Protein AF-A0A9D5NIR9-F1 (afdb_monomer_lite)

Foldseek 3Di:
DPPVVVVVVVVVVVVVVVVVVVVVVVVVVVVVVVVVVVVVVVVVVVQVVLCVPPNAAEAEDPVADALLPDKDKFKDWVNHTFKKKKKKWQWCCPPPRHYTYIHIDIDIADPDPPHPGEAEDDPDQWTFIDMWIWFFDDPNRTHHDPYPPGDIDTDDQKDFFWKWKWFPDVVIRTQDIGGDDGTPNVSCPDFGKIKIWIWMDGDRMIMIMIGMYGYD

Secondary structure (DSSP, 8-state):
-HHHHHHHHHHHHHHHHHHHHHHHHHHHHHHHHHHHHHHHHHHHHHHHHHHHHH-SEEEE-TT---GGGPPEEEEEETTEEE-EEEEEEEEEEEETTTEEEEEEEEEEE-SSTT--SEEEP-S-S--BEEEEEEEEEETTEEE---STTSEEEE----EEEEEEEEE--SS-EEEEEES--SB-GGG--SSEEEEEEEEEEETTEEEEEEEEEEE-

Radius of gyration: 31.75 Å; chains: 1; bounding box: 70×34×104 Å

Structure (mmCIF, N/CA/C/O backbone):
data_AF-A0A9D5NIR9-F1
#
_entry.id   AF-A0A9D5NIR9-F1
#
loop_
_atom_site.group_PDB
_atom_site.id
_atom_site.type_symbol
_atom_site.label_atom_id
_atom_site.label_alt_id
_atom_site.label_comp_id
_atom_site.label_asym_id
_atom_site.label_entity_id
_atom_site.label_seq_id
_atom_site.pdbx_PDB_ins_code
_atom_site.Cartn_x
_atom_site.Cartn_y
_atom_site.Cartn_z
_atom_site.occupancy
_atom_site.B_iso_or_equiv
_atom_site.auth_seq_id
_atom_site.auth_comp_id
_atom_site.auth_asym_id
_atom_site.auth_atom_id
_atom_site.pdbx_PDB_model_num
ATOM 1 N N . MET A 1 1 ? 45.998 -7.002 -77.955 1.00 59.25 1 MET A N 1
ATOM 2 C CA . MET A 1 1 ? 46.132 -7.991 -76.862 1.00 59.25 1 MET A CA 1
ATOM 3 C C . MET A 1 1 ? 46.259 -7.332 -75.479 1.00 59.25 1 MET A C 1
ATOM 5 O O . MET A 1 1 ? 45.668 -7.855 -74.550 1.00 59.25 1 MET A O 1
ATOM 9 N N . ASN A 1 2 ? 46.881 -6.147 -75.349 1.00 67.88 2 ASN A N 1
ATOM 10 C CA . ASN A 1 2 ? 47.042 -5.438 -74.059 1.00 67.88 2 ASN A CA 1
ATOM 11 C C . ASN A 1 2 ? 45.743 -4.972 -73.365 1.00 67.88 2 ASN A C 1
ATOM 13 O O . ASN A 1 2 ? 45.617 -5.130 -72.158 1.00 67.88 2 ASN A O 1
ATOM 17 N N . LYS A 1 3 ? 44.745 -4.467 -74.103 1.00 72.50 3 LYS A N 1
ATOM 18 C CA . LYS A 1 3 ? 43.543 -3.846 -73.504 1.00 72.50 3 LYS A CA 1
ATOM 19 C C . LYS A 1 3 ? 42.653 -4.815 -72.700 1.00 72.50 3 LYS A C 1
ATOM 21 O O . LYS A 1 3 ? 42.126 -4.457 -71.657 1.00 72.50 3 LYS A O 1
ATOM 26 N N . ILE A 1 4 ? 42.539 -6.066 -73.155 1.00 76.25 4 ILE A N 1
ATOM 27 C CA . ILE A 1 4 ? 41.763 -7.119 -72.467 1.00 76.25 4 ILE A CA 1
ATOM 28 C C . ILE A 1 4 ? 42.464 -7.555 -71.171 1.00 76.25 4 ILE A C 1
ATOM 30 O O . ILE A 1 4 ? 41.817 -7.946 -70.201 1.00 76.25 4 ILE A O 1
ATOM 34 N N . GLN A 1 5 ? 43.796 -7.499 -71.150 1.00 76.81 5 GLN A N 1
ATOM 35 C CA . GLN A 1 5 ? 44.588 -7.849 -69.977 1.00 76.81 5 GLN A CA 1
ATOM 36 C C . GLN A 1 5 ? 44.533 -6.727 -68.929 1.00 76.81 5 GLN A C 1
ATOM 38 O O . GLN A 1 5 ? 44.376 -7.013 -67.744 1.00 76.81 5 GLN A O 1
ATOM 43 N N . GLU A 1 6 ? 44.541 -5.463 -69.361 1.00 80.12 6 GLU A N 1
ATOM 44 C CA . GLU A 1 6 ? 44.304 -4.295 -68.501 1.00 80.12 6 GLU A CA 1
ATOM 45 C C . GLU A 1 6 ? 42.899 -4.298 -67.877 1.00 80.12 6 GLU A C 1
ATOM 47 O O . GLU A 1 6 ? 42.781 -4.152 -66.663 1.00 80.12 6 GLU A O 1
ATOM 52 N N . GLU A 1 7 ? 41.836 -4.546 -68.651 1.00 80.94 7 GLU A N 1
ATOM 53 C CA . GLU A 1 7 ? 40.459 -4.606 -68.125 1.00 80.94 7 GLU A CA 1
ATOM 54 C C . GLU A 1 7 ? 40.275 -5.712 -67.077 1.00 80.94 7 GLU A C 1
ATOM 56 O O . GLU A 1 7 ? 39.694 -5.465 -66.018 1.00 80.94 7 GLU A O 1
ATOM 61 N N . LYS A 1 8 ? 40.836 -6.906 -67.313 1.00 82.81 8 LYS A N 1
ATOM 62 C CA . LYS A 1 8 ? 40.820 -7.997 -66.323 1.00 82.81 8 LYS A CA 1
ATOM 63 C C . LYS A 1 8 ? 41.571 -7.632 -65.043 1.00 82.81 8 LYS A C 1
ATOM 65 O O . LYS A 1 8 ? 41.122 -7.985 -63.956 1.00 82.81 8 LYS A O 1
ATOM 70 N N . THR A 1 9 ? 42.676 -6.900 -65.166 1.00 86.06 9 THR A N 1
ATOM 71 C CA . THR A 1 9 ? 43.489 -6.465 -64.021 1.00 86.06 9 THR A CA 1
ATOM 72 C C . THR A 1 9 ? 42.748 -5.403 -63.202 1.00 86.06 9 THR A C 1
ATOM 74 O O . THR A 1 9 ? 42.689 -5.483 -61.977 1.00 86.06 9 THR A O 1
ATOM 77 N N . VAL A 1 10 ? 42.077 -4.458 -63.867 1.00 87.12 10 VAL A N 1
ATOM 78 C CA . VAL A 1 10 ? 41.237 -3.438 -63.218 1.00 87.12 10 VAL A CA 1
ATOM 79 C C . VAL A 1 10 ? 40.019 -4.061 -62.526 1.00 87.12 10 VAL A C 1
ATOM 81 O O . VAL A 1 10 ? 39.680 -3.665 -61.409 1.00 87.12 10 VAL A O 1
ATOM 84 N N . GLU A 1 11 ? 39.355 -5.040 -63.146 1.00 88.94 11 GLU A N 1
ATOM 85 C CA . GLU A 1 11 ? 38.218 -5.738 -62.534 1.00 88.94 11 GLU A CA 1
ATOM 86 C C . GLU A 1 11 ? 38.645 -6.557 -61.307 1.00 88.94 11 GLU A C 1
ATOM 88 O O . GLU A 1 11 ? 37.948 -6.560 -60.288 1.00 88.94 11 GLU A O 1
ATOM 93 N N . GLN A 1 12 ? 39.809 -7.206 -61.372 1.00 90.38 12 GLN A N 1
ATOM 94 C CA . GLN A 1 12 ? 40.371 -7.948 -60.248 1.00 90.38 12 GLN A CA 1
ATOM 95 C C . GLN A 1 12 ? 40.717 -7.021 -59.075 1.00 90.38 12 GLN A C 1
ATOM 97 O O . GLN A 1 12 ? 40.257 -7.267 -57.959 1.00 90.38 12 GLN A O 1
ATOM 102 N N . HIS A 1 13 ? 41.400 -5.901 -59.329 1.00 88.44 13 HIS A N 1
ATOM 103 C CA . HIS A 1 13 ? 41.690 -4.907 -58.292 1.00 88.44 13 HIS A CA 1
ATOM 104 C C . HIS A 1 13 ? 40.423 -4.303 -57.673 1.00 88.44 13 HIS A C 1
ATOM 106 O O . HIS A 1 13 ? 40.379 -4.054 -56.470 1.00 88.44 13 HIS A O 1
ATOM 112 N N . ARG A 1 14 ? 39.349 -4.115 -58.454 1.00 88.38 14 ARG A N 1
ATOM 113 C CA . ARG A 1 14 ? 38.049 -3.675 -57.916 1.00 88.38 14 ARG A CA 1
ATOM 114 C C . ARG A 1 14 ? 37.424 -4.707 -56.978 1.00 88.38 14 ARG A C 1
ATOM 116 O O . ARG A 1 14 ? 36.873 -4.323 -55.948 1.00 88.38 14 ARG A O 1
ATOM 123 N N . LYS A 1 15 ? 37.494 -5.999 -57.316 1.00 90.19 15 LYS A N 1
ATOM 124 C CA . LYS A 1 15 ? 36.977 -7.081 -56.460 1.00 90.19 15 LYS A CA 1
ATOM 125 C C . LYS A 1 15 ? 37.775 -7.194 -55.164 1.00 90.19 15 LYS A C 1
ATOM 127 O O . LYS A 1 15 ? 37.172 -7.283 -54.099 1.00 90.19 15 LYS A O 1
ATOM 132 N N . GLU A 1 16 ? 39.101 -7.127 -55.246 1.00 91.12 16 GLU A N 1
ATOM 133 C CA . GLU A 1 16 ? 39.992 -7.141 -54.080 1.00 91.12 16 GLU A CA 1
ATOM 134 C C . GLU A 1 16 ? 39.712 -5.948 -53.155 1.00 91.12 16 GLU A C 1
ATOM 136 O O . GLU A 1 16 ? 39.459 -6.147 -51.966 1.00 91.12 16 GLU A O 1
ATOM 141 N N . ALA A 1 17 ? 39.603 -4.735 -53.710 1.00 89.50 17 ALA A N 1
ATOM 142 C CA . ALA A 1 17 ? 39.256 -3.536 -52.947 1.00 89.50 17 ALA A CA 1
ATOM 143 C C . ALA A 1 17 ? 37.873 -3.636 -52.279 1.00 89.50 17 ALA A C 1
ATOM 145 O O . ALA A 1 17 ? 37.688 -3.184 -51.149 1.00 89.50 17 ALA A O 1
ATOM 146 N N . PHE A 1 18 ? 36.887 -4.252 -52.943 1.00 91.38 18 PHE A N 1
ATOM 147 C CA . PHE A 1 18 ? 35.556 -4.446 -52.365 1.00 91.38 18 PHE A CA 1
ATOM 148 C C . PHE A 1 18 ? 35.564 -5.453 -51.205 1.00 91.38 18 PHE A C 1
ATOM 150 O O . PHE A 1 18 ? 34.923 -5.221 -50.178 1.00 91.38 18 PHE A O 1
ATOM 157 N N . VAL A 1 19 ? 36.308 -6.555 -51.340 1.00 92.31 19 VAL A N 1
ATOM 158 C CA . VAL A 1 19 ? 36.470 -7.559 -50.275 1.00 92.31 19 VAL A CA 1
ATOM 159 C C . VAL A 1 19 ? 37.207 -6.963 -49.076 1.00 92.31 19 VAL A C 1
ATOM 161 O O . VAL A 1 19 ? 36.780 -7.160 -47.936 1.00 92.31 19 VAL A O 1
ATOM 164 N N . GLU A 1 20 ? 38.266 -6.192 -49.317 1.00 92.06 20 GLU A N 1
ATOM 165 C CA . GLU A 1 20 ? 39.013 -5.498 -48.267 1.00 92.06 20 GLU A CA 1
ATOM 166 C C . GLU A 1 20 ? 38.139 -4.459 -47.553 1.00 92.06 20 GLU A C 1
ATOM 168 O O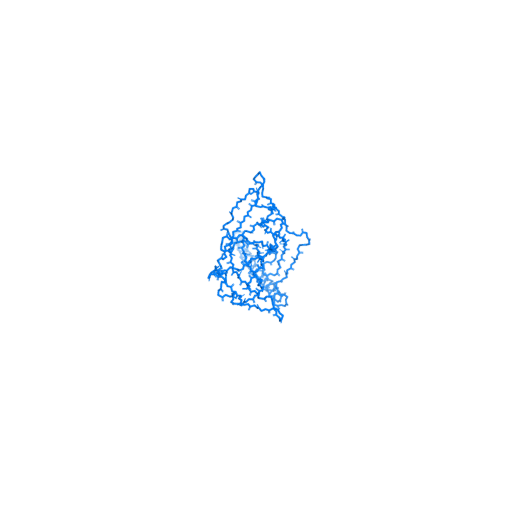 . GLU A 1 20 ? 38.073 -4.441 -46.323 1.00 92.06 20 GLU A O 1
ATOM 173 N N . TYR A 1 21 ? 37.360 -3.670 -48.297 1.00 91.88 21 TYR A N 1
ATOM 174 C CA . TYR A 1 21 ? 36.388 -2.739 -47.722 1.00 91.88 21 TYR A CA 1
ATOM 175 C C . TYR A 1 21 ? 35.336 -3.455 -46.858 1.00 91.88 21 TYR A C 1
ATOM 177 O O . TYR A 1 21 ? 35.044 -3.030 -45.733 1.00 91.88 21 TYR A O 1
ATOM 185 N N . ALA A 1 22 ? 34.777 -4.571 -47.336 1.00 89.12 22 ALA A N 1
ATOM 186 C CA . ALA A 1 22 ? 33.807 -5.368 -46.584 1.00 89.12 22 ALA A CA 1
ATOM 187 C C . ALA A 1 22 ? 34.415 -5.967 -45.302 1.00 89.12 22 ALA A C 1
ATOM 189 O O . ALA A 1 22 ? 33.757 -6.022 -44.259 1.00 89.12 22 ALA A O 1
ATOM 190 N N . ARG A 1 23 ? 35.683 -6.387 -45.346 1.00 92.19 23 ARG A N 1
ATOM 191 C CA . ARG A 1 23 ? 36.405 -6.900 -44.177 1.00 92.19 23 ARG A CA 1
ATOM 192 C C . ARG A 1 23 ? 36.650 -5.800 -43.149 1.00 92.19 23 ARG A C 1
ATOM 194 O O . ARG A 1 23 ? 36.229 -5.952 -42.003 1.00 92.19 23 ARG A O 1
ATOM 201 N N . THR A 1 24 ? 37.214 -4.673 -43.572 1.00 90.50 24 THR A N 1
ATOM 202 C CA . THR A 1 24 ? 37.515 -3.526 -42.704 1.00 90.50 24 THR A CA 1
ATOM 203 C C . THR A 1 24 ? 36.247 -2.963 -42.066 1.00 90.50 24 THR A C 1
ATOM 205 O O . THR A 1 24 ? 36.207 -2.696 -40.867 1.00 90.50 24 THR A O 1
ATOM 208 N N . THR A 1 25 ? 35.149 -2.850 -42.819 1.00 89.94 25 THR A N 1
ATOM 209 C CA . THR A 1 25 ? 33.862 -2.400 -42.258 1.00 89.94 25 THR A CA 1
ATOM 210 C C . THR A 1 25 ? 33.282 -3.387 -41.242 1.00 89.94 25 THR A C 1
ATOM 212 O O . THR A 1 25 ? 32.716 -2.957 -40.233 1.00 89.94 25 THR A O 1
ATOM 215 N N . ASN A 1 26 ? 33.436 -4.697 -41.451 1.00 90.44 26 ASN A N 1
ATOM 216 C CA . ASN A 1 26 ? 33.019 -5.713 -40.482 1.00 90.44 26 ASN A CA 1
ATOM 217 C C . ASN A 1 26 ? 33.887 -5.714 -39.218 1.00 90.44 26 ASN A C 1
ATOM 219 O O . ASN A 1 26 ? 33.350 -5.842 -38.116 1.00 90.44 26 ASN A O 1
ATOM 223 N N . GLU A 1 27 ? 35.199 -5.537 -39.353 1.00 92.25 27 GLU A N 1
ATOM 224 C CA . GLU A 1 27 ? 36.128 -5.398 -38.227 1.00 92.25 27 GLU A CA 1
ATOM 225 C C . GLU A 1 27 ? 35.799 -4.141 -37.406 1.00 92.25 27 GLU A C 1
ATOM 227 O O . GLU A 1 27 ? 35.557 -4.244 -36.202 1.00 92.25 27 GLU A O 1
ATOM 232 N N . LEU A 1 28 ? 35.596 -2.991 -38.057 1.00 89.38 28 LEU A N 1
ATOM 233 C CA . LEU A 1 28 ? 35.160 -1.752 -37.400 1.00 89.38 28 LEU A CA 1
ATOM 234 C C . LEU A 1 28 ? 33.803 -1.897 -36.696 1.00 89.38 28 LEU A C 1
ATOM 236 O O . LEU A 1 28 ? 33.614 -1.387 -35.588 1.00 89.38 28 LEU A O 1
ATOM 240 N N . LYS A 1 29 ? 32.837 -2.605 -37.299 1.00 89.25 29 LYS A N 1
ATOM 241 C CA . LYS A 1 29 ? 31.548 -2.905 -36.648 1.00 89.25 29 LYS A CA 1
ATOM 242 C C . LYS A 1 29 ? 31.738 -3.772 -35.401 1.00 89.25 29 LYS A C 1
ATOM 244 O O . LYS A 1 29 ? 31.096 -3.498 -34.385 1.00 89.25 29 LYS A O 1
ATOM 249 N N . LYS A 1 30 ? 32.604 -4.792 -35.449 1.00 90.69 30 LYS A N 1
ATOM 250 C CA . LYS A 1 30 ? 32.926 -5.644 -34.289 1.00 90.69 30 LYS A CA 1
ATOM 251 C C . LYS A 1 30 ? 33.582 -4.835 -33.170 1.00 90.69 30 LYS A C 1
ATOM 253 O O . LYS A 1 30 ? 33.156 -4.946 -32.022 1.00 90.69 30 LYS A O 1
ATOM 258 N N . GLU A 1 31 ? 34.543 -3.974 -33.493 1.00 91.50 31 GLU A N 1
ATOM 259 C CA . GLU A 1 31 ? 35.190 -3.105 -32.505 1.00 91.50 31 GLU A CA 1
ATOM 260 C C . GLU A 1 31 ? 34.216 -2.116 -31.861 1.00 91.50 31 GLU A C 1
ATOM 262 O O . GLU A 1 31 ? 34.208 -1.965 -30.638 1.00 91.50 31 GLU A O 1
ATOM 267 N N . ARG A 1 32 ? 33.348 -1.474 -32.656 1.00 88.00 32 ARG A N 1
ATOM 268 C CA . ARG A 1 32 ? 32.306 -0.572 -32.136 1.00 88.00 32 ARG A CA 1
ATOM 269 C C . ARG A 1 32 ? 31.357 -1.298 -31.189 1.00 88.00 32 ARG A C 1
ATOM 271 O O . ARG A 1 32 ? 31.101 -0.790 -30.101 1.00 88.00 32 ARG A O 1
ATOM 278 N N . LYS A 1 33 ? 30.896 -2.501 -31.553 1.00 90.44 33 LYS A N 1
ATOM 279 C CA . LYS A 1 33 ? 30.053 -3.332 -30.677 1.00 90.44 33 LYS A CA 1
ATOM 280 C C . LYS A 1 33 ? 30.767 -3.698 -29.376 1.00 90.44 33 LYS A C 1
ATOM 282 O O . LYS A 1 33 ? 30.159 -3.615 -28.315 1.00 90.44 33 LYS A O 1
ATOM 287 N N . LYS A 1 34 ? 32.059 -4.040 -29.431 1.00 92.69 34 LYS A N 1
ATOM 288 C CA . LYS A 1 34 ? 32.865 -4.322 -28.232 1.00 92.69 34 LYS A CA 1
ATOM 289 C C . LYS A 1 34 ? 32.967 -3.096 -27.318 1.00 92.69 34 LYS A C 1
ATOM 291 O O . LYS A 1 34 ? 32.761 -3.224 -26.117 1.00 92.69 34 LYS A O 1
ATOM 296 N N . LYS A 1 35 ? 33.226 -1.906 -27.874 1.00 91.12 35 LYS A N 1
ATOM 297 C CA . LYS A 1 35 ? 33.275 -0.646 -27.106 1.00 91.12 35 LYS A CA 1
ATOM 298 C C . LYS A 1 35 ? 31.922 -0.299 -26.477 1.00 91.12 35 LYS A C 1
ATOM 300 O O . LYS A 1 35 ? 31.881 0.073 -25.310 1.00 91.12 35 LYS A O 1
ATOM 305 N N . GLN A 1 36 ? 30.825 -0.467 -27.219 1.00 90.06 36 GLN A N 1
ATOM 306 C CA . GLN A 1 36 ? 29.467 -0.278 -26.696 1.00 90.06 36 GLN A CA 1
ATOM 307 C C . GLN A 1 36 ? 29.160 -1.251 -25.553 1.00 90.06 36 GLN A C 1
ATOM 309 O O . GLN A 1 36 ? 28.655 -0.826 -24.521 1.00 90.06 36 GLN A O 1
ATOM 314 N N . LEU A 1 37 ? 29.520 -2.529 -25.697 1.00 92.06 37 LEU A N 1
ATOM 315 C CA . LEU A 1 37 ? 29.329 -3.529 -24.646 1.00 92.06 37 LEU A CA 1
ATOM 316 C C . LEU A 1 37 ? 30.095 -3.163 -23.368 1.00 92.06 37 LEU A C 1
ATOM 318 O O . LEU A 1 37 ? 29.525 -3.212 -22.283 1.00 92.06 37 LEU A O 1
ATOM 322 N N . ILE A 1 38 ? 31.361 -2.750 -23.494 1.00 93.19 38 ILE A N 1
ATOM 323 C CA . ILE A 1 38 ? 32.172 -2.307 -22.350 1.00 93.19 38 ILE A CA 1
ATOM 324 C C . ILE A 1 38 ? 31.523 -1.098 -21.664 1.00 93.19 38 ILE A C 1
ATOM 326 O O . ILE A 1 38 ? 31.411 -1.080 -20.443 1.00 93.19 38 ILE A O 1
ATOM 330 N N . MET A 1 39 ? 31.046 -0.117 -22.435 1.00 91.94 39 MET A N 1
ATOM 331 C CA . MET A 1 39 ? 30.359 1.058 -21.892 1.00 91.94 39 MET A CA 1
ATOM 332 C C . MET A 1 39 ? 29.088 0.674 -21.122 1.00 91.94 39 MET A C 1
ATOM 334 O O . MET A 1 39 ? 28.883 1.155 -20.011 1.00 91.94 39 MET A O 1
ATOM 338 N N . VAL A 1 40 ? 28.267 -0.226 -21.673 1.00 91.06 40 VAL A N 1
ATOM 339 C CA . VAL A 1 40 ? 27.060 -0.731 -20.997 1.00 91.06 40 VAL A CA 1
ATOM 340 C C . VAL A 1 40 ? 27.422 -1.441 -19.695 1.00 91.06 40 VAL A C 1
ATOM 342 O O . VAL A 1 40 ? 26.796 -1.175 -18.674 1.00 91.06 40 VAL A O 1
ATOM 345 N N . ILE A 1 41 ? 28.457 -2.288 -19.698 1.00 93.69 41 ILE A N 1
ATOM 346 C CA . ILE A 1 41 ? 28.919 -2.978 -18.485 1.00 93.69 41 ILE A CA 1
ATOM 347 C C . ILE A 1 41 ? 29.338 -1.968 -17.412 1.00 93.69 41 ILE A C 1
ATOM 349 O O . ILE A 1 41 ? 28.925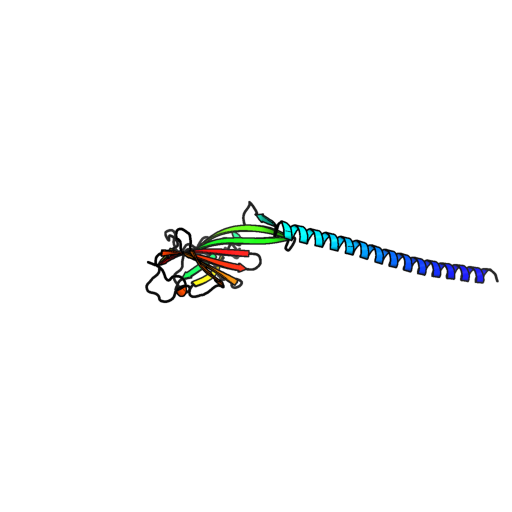 -2.108 -16.265 1.00 93.69 41 ILE A O 1
ATOM 353 N N . ILE A 1 42 ? 30.107 -0.937 -17.776 1.00 93.75 42 ILE A N 1
ATOM 354 C CA . ILE A 1 42 ? 30.535 0.108 -16.834 1.00 93.75 42 ILE A CA 1
ATOM 355 C C . ILE A 1 42 ? 29.320 0.824 -16.233 1.00 93.75 42 ILE A C 1
ATOM 357 O O . ILE A 1 42 ? 29.252 0.980 -15.017 1.00 93.75 42 ILE A O 1
ATOM 361 N N . ILE A 1 43 ? 28.342 1.214 -17.058 1.00 89.75 43 ILE A N 1
ATOM 362 C CA . ILE A 1 43 ? 27.121 1.889 -16.590 1.00 89.75 43 ILE A CA 1
ATOM 363 C C . ILE A 1 43 ? 26.343 0.998 -15.615 1.00 89.75 43 ILE A C 1
ATOM 365 O O . ILE A 1 43 ? 25.952 1.460 -14.545 1.00 89.75 43 ILE A O 1
ATOM 369 N N . VAL A 1 44 ? 26.153 -0.283 -15.945 1.00 88.06 44 VAL A N 1
ATOM 370 C CA . VAL A 1 44 ? 25.464 -1.241 -15.065 1.00 88.06 44 VAL A CA 1
ATOM 371 C C . VAL A 1 44 ? 26.204 -1.385 -13.735 1.00 88.06 44 VAL A C 1
ATOM 373 O O . VAL A 1 44 ? 25.573 -1.361 -12.681 1.00 88.06 44 VAL A O 1
ATOM 376 N N . LEU A 1 45 ? 27.534 -1.476 -13.763 1.00 91.31 45 LEU A N 1
ATOM 377 C CA . LEU A 1 45 ? 28.358 -1.612 -12.562 1.00 91.31 45 LEU A CA 1
ATOM 378 C C . LEU A 1 45 ? 28.233 -0.373 -11.660 1.00 91.31 45 LEU A C 1
ATOM 380 O O . LEU A 1 45 ? 28.042 -0.511 -10.454 1.00 91.31 45 LEU A O 1
ATOM 384 N N . VAL A 1 46 ? 28.235 0.831 -12.241 1.00 88.69 46 VAL A N 1
ATOM 385 C CA . VAL A 1 46 ? 27.989 2.085 -11.507 1.00 88.69 46 VAL A CA 1
ATOM 386 C C . VAL A 1 46 ? 26.592 2.102 -10.878 1.00 88.69 46 VAL A C 1
ATOM 388 O O . VAL A 1 46 ? 26.469 2.438 -9.702 1.00 88.69 46 VAL A O 1
ATOM 391 N N . ILE A 1 47 ? 25.547 1.696 -11.609 1.00 85.38 47 ILE A N 1
ATOM 392 C CA . ILE A 1 47 ? 24.173 1.626 -11.076 1.00 85.38 47 ILE A CA 1
ATOM 393 C C . ILE A 1 47 ? 24.097 0.666 -9.881 1.00 85.38 47 ILE A C 1
ATOM 395 O O . ILE A 1 47 ? 23.493 1.002 -8.863 1.00 85.38 47 ILE A O 1
ATOM 399 N N . VAL A 1 48 ? 24.737 -0.504 -9.975 1.00 85.50 48 VAL A N 1
ATOM 400 C CA . VAL A 1 48 ? 24.786 -1.489 -8.882 1.00 85.50 48 VAL A CA 1
ATOM 401 C C . VAL A 1 48 ? 25.518 -0.925 -7.666 1.00 85.50 48 VAL A C 1
ATOM 403 O O . VAL A 1 48 ? 25.027 -1.063 -6.549 1.00 85.50 48 VAL A O 1
ATOM 406 N N . ILE A 1 49 ? 26.649 -0.244 -7.865 1.00 88.38 49 ILE A N 1
ATOM 407 C CA . ILE A 1 49 ? 27.388 0.414 -6.779 1.00 88.38 49 ILE A CA 1
ATOM 408 C C . ILE A 1 49 ? 26.500 1.445 -6.075 1.00 88.38 49 ILE A C 1
ATOM 410 O O . ILE A 1 49 ? 26.356 1.384 -4.856 1.00 88.38 49 ILE A O 1
ATOM 414 N N . ILE A 1 50 ? 25.855 2.352 -6.819 1.00 85.44 50 ILE A N 1
ATOM 415 C CA . ILE A 1 50 ? 24.955 3.359 -6.231 1.00 85.44 50 ILE A CA 1
ATOM 416 C C . ILE A 1 50 ? 23.839 2.668 -5.438 1.00 85.44 50 ILE A C 1
ATOM 418 O O . ILE A 1 50 ? 23.554 3.067 -4.311 1.00 85.44 50 ILE A O 1
ATOM 422 N N . LYS A 1 51 ? 23.258 1.593 -5.982 1.00 83.25 51 LYS A N 1
ATOM 423 C CA . LYS A 1 51 ? 22.207 0.818 -5.317 1.00 83.25 51 LYS A CA 1
ATOM 424 C C . LYS A 1 51 ? 22.672 0.171 -4.008 1.00 83.25 51 LYS A C 1
ATOM 426 O O . LYS A 1 51 ? 21.892 0.127 -3.062 1.00 83.25 51 LYS A O 1
ATOM 431 N N . ILE A 1 52 ? 23.910 -0.324 -3.943 1.00 86.00 52 ILE A N 1
ATOM 432 C CA . ILE A 1 52 ? 24.484 -0.932 -2.731 1.00 86.00 52 ILE A CA 1
ATOM 433 C C . ILE A 1 52 ? 24.718 0.126 -1.649 1.00 86.00 52 ILE A C 1
ATOM 435 O O . ILE A 1 52 ? 24.374 -0.108 -0.495 1.00 86.00 52 ILE A O 1
ATOM 439 N N . PHE A 1 53 ? 25.288 1.279 -2.009 1.00 88.00 53 PHE A N 1
ATOM 440 C CA . PHE A 1 53 ? 25.638 2.312 -1.029 1.00 88.00 53 PHE A CA 1
ATOM 441 C C . PHE A 1 53 ? 24.439 3.142 -0.562 1.00 88.00 53 PHE A C 1
ATOM 443 O O . PHE A 1 53 ? 24.355 3.472 0.617 1.00 88.00 53 PHE A O 1
ATOM 450 N N . PHE A 1 54 ? 23.521 3.486 -1.467 1.00 83.50 54 PHE A N 1
ATOM 451 C CA . PHE A 1 54 ? 22.434 4.431 -1.191 1.00 83.50 54 PHE A CA 1
ATOM 452 C C . PHE A 1 54 ? 21.041 3.791 -1.186 1.00 83.50 54 PHE A C 1
ATOM 454 O O . PHE A 1 54 ? 20.069 4.453 -0.833 1.00 83.50 54 PHE A O 1
ATOM 461 N N . GLY A 1 55 ? 20.909 2.518 -1.564 1.00 84.00 55 GLY A N 1
ATOM 462 C CA . GLY A 1 55 ? 19.602 1.884 -1.714 1.00 84.00 55 GLY A CA 1
ATOM 463 C C . GLY A 1 55 ? 18.794 2.484 -2.872 1.00 84.00 55 GLY A C 1
ATOM 464 O O . GLY A 1 55 ? 19.344 2.883 -3.899 1.00 84.00 55 GLY A O 1
ATOM 465 N N . THR A 1 56 ? 17.462 2.480 -2.754 1.00 83.75 56 THR A N 1
ATOM 466 C CA . THR A 1 56 ? 16.598 3.252 -3.667 1.00 83.75 56 THR A CA 1
ATOM 467 C C . THR A 1 56 ? 16.550 4.701 -3.201 1.00 83.75 56 THR A C 1
ATOM 469 O O . THR A 1 56 ? 16.257 4.956 -2.036 1.00 83.75 56 THR A O 1
ATOM 472 N N . ILE A 1 57 ? 16.784 5.644 -4.107 1.00 84.75 57 ILE A N 1
ATOM 473 C CA . ILE A 1 57 ? 16.592 7.067 -3.840 1.00 84.75 57 ILE A CA 1
ATOM 474 C C . ILE A 1 57 ? 15.097 7.373 -3.976 1.00 84.75 57 ILE A C 1
ATOM 476 O O . ILE A 1 57 ? 14.520 7.218 -5.052 1.00 84.75 57 ILE A O 1
ATOM 480 N N . GLU A 1 58 ? 14.474 7.806 -2.884 1.00 85.25 58 GLU A N 1
ATOM 481 C CA . GLU A 1 58 ? 13.057 8.169 -2.827 1.00 85.25 58 GLU A CA 1
ATOM 482 C C . GLU A 1 58 ? 12.930 9.704 -2.858 1.00 85.25 58 GLU A C 1
ATOM 484 O O . GLU A 1 58 ? 13.257 10.389 -1.888 1.00 85.25 58 GLU A O 1
ATOM 489 N N . LEU A 1 59 ? 12.491 10.262 -3.988 1.00 85.88 59 LEU A N 1
ATOM 490 C CA . LEU A 1 59 ? 12.269 11.698 -4.178 1.00 85.88 59 LEU A CA 1
ATOM 491 C C . LEU A 1 59 ? 10.801 12.026 -3.919 1.00 85.88 59 LEU A C 1
ATOM 493 O O . LEU A 1 59 ? 9.935 11.489 -4.598 1.00 85.88 59 LEU A O 1
ATOM 497 N N . TYR A 1 60 ? 10.502 12.924 -2.985 1.00 84.62 60 TYR A N 1
ATOM 498 C CA . TYR A 1 60 ? 9.118 13.273 -2.655 1.00 84.62 60 TYR A CA 1
ATOM 499 C C . TYR A 1 60 ? 8.660 14.534 -3.388 1.00 84.62 60 TYR A C 1
ATOM 501 O O . TYR A 1 60 ? 9.334 15.565 -3.369 1.00 84.62 60 TYR A O 1
ATOM 509 N N . ASN A 1 61 ? 7.484 14.462 -4.012 1.00 79.38 61 ASN A N 1
ATOM 510 C CA . ASN A 1 61 ? 6.820 15.620 -4.587 1.00 79.38 61 ASN A CA 1
ATOM 511 C C . ASN A 1 61 ? 6.267 16.519 -3.476 1.00 79.38 61 ASN A C 1
ATOM 513 O O . ASN A 1 61 ? 5.315 16.151 -2.789 1.00 79.38 61 ASN A O 1
ATOM 517 N N . ILE A 1 62 ? 6.813 17.727 -3.369 1.00 65.44 62 ILE A N 1
ATOM 518 C CA . ILE A 1 62 ? 6.344 18.781 -2.457 1.00 65.44 62 ILE A CA 1
ATOM 519 C C . ILE A 1 62 ? 4.909 19.241 -2.750 1.00 65.44 62 ILE A C 1
ATOM 521 O O . ILE A 1 62 ? 4.244 19.748 -1.854 1.00 65.44 62 ILE A O 1
ATOM 525 N N . PHE A 1 63 ? 4.411 19.049 -3.975 1.00 64.81 63 PHE A N 1
ATOM 526 C CA . PHE A 1 63 ? 3.060 19.463 -4.370 1.00 64.81 63 PHE A CA 1
ATOM 527 C C . PHE A 1 63 ? 1.972 18.409 -4.088 1.00 64.81 63 PHE A C 1
ATOM 529 O O . PHE A 1 63 ? 0.808 18.641 -4.407 1.00 64.81 63 PHE A O 1
ATOM 536 N N . GLY A 1 64 ? 2.327 17.264 -3.490 1.00 65.88 64 GLY A N 1
ATOM 537 C CA . GLY A 1 64 ? 1.381 16.187 -3.172 1.00 65.88 64 GLY A CA 1
ATOM 538 C C . GLY A 1 64 ? 0.883 15.410 -4.397 1.00 65.88 64 GLY A C 1
ATOM 539 O O . GLY A 1 64 ? 1.286 15.671 -5.536 1.00 65.88 64 GLY A O 1
ATOM 540 N N . ALA A 1 65 ? 0.063 14.384 -4.161 1.00 70.06 65 ALA A N 1
ATOM 541 C CA . ALA A 1 65 ? -0.653 13.652 -5.212 1.00 70.06 65 ALA A CA 1
ATOM 542 C C . ALA A 1 65 ? -1.987 14.325 -5.538 1.00 70.06 65 ALA A C 1
ATOM 544 O O . ALA A 1 65 ? -2.617 14.925 -4.673 1.00 70.06 65 ALA A O 1
ATOM 545 N N . SER A 1 66 ? -2.424 14.218 -6.799 1.00 71.75 66 SER A N 1
ATOM 546 C CA . SER A 1 66 ? -3.702 14.797 -7.219 1.00 71.75 66 SER A CA 1
ATOM 547 C C . SER A 1 66 ? -4.860 14.167 -6.426 1.00 71.75 66 SER A C 1
ATOM 549 O O . SER A 1 66 ? -5.050 12.950 -6.535 1.00 71.75 66 SER A O 1
ATOM 551 N N . PRO A 1 67 ? -5.676 14.968 -5.714 1.00 64.75 67 PRO A N 1
ATOM 552 C CA . PRO A 1 67 ? -6.807 14.466 -4.928 1.00 64.75 67 PRO A CA 1
ATOM 553 C C . PRO A 1 67 ? -7.850 13.739 -5.783 1.00 64.75 67 PRO A C 1
ATOM 555 O O . PRO A 1 67 ? -8.499 12.804 -5.330 1.00 64.75 67 PRO A O 1
ATOM 558 N N . SER A 1 68 ? -7.965 14.118 -7.062 1.00 66.06 68 SER A N 1
ATOM 559 C CA . SER A 1 68 ? -8.904 13.521 -8.025 1.00 66.06 68 SER A CA 1
ATOM 560 C C . SER A 1 68 ? -8.707 12.020 -8.254 1.00 66.06 68 SER A C 1
ATOM 562 O O . SER A 1 68 ? -9.617 11.349 -8.728 1.00 66.06 68 SER A O 1
ATOM 564 N N . LYS A 1 69 ? -7.526 11.481 -7.921 1.00 72.19 69 LYS A N 1
ATOM 565 C CA . LYS A 1 69 ? -7.212 10.051 -8.041 1.00 72.19 69 LYS A CA 1
ATOM 566 C C . LYS A 1 69 ? -7.201 9.321 -6.701 1.00 72.19 69 LYS A C 1
ATOM 568 O O . LYS A 1 69 ? -6.872 8.136 -6.671 1.00 72.19 69 LYS A O 1
ATOM 573 N N . ALA A 1 70 ? -7.531 10.007 -5.609 1.00 78.81 70 ALA A N 1
ATOM 574 C CA . ALA A 1 70 ? -7.623 9.383 -4.303 1.00 78.81 70 ALA A CA 1
ATOM 575 C C . ALA A 1 70 ? -8.754 8.347 -4.277 1.00 78.81 70 ALA A C 1
ATOM 577 O O . ALA A 1 70 ? -9.803 8.520 -4.905 1.00 78.81 70 ALA A O 1
ATOM 578 N N . ARG A 1 71 ? -8.517 7.253 -3.551 1.00 87.56 71 ARG A N 1
ATOM 579 C CA . ARG A 1 71 ? -9.525 6.234 -3.259 1.00 87.56 71 ARG A CA 1
ATOM 580 C C . ARG A 1 71 ? -10.065 6.464 -1.857 1.00 87.56 71 ARG A C 1
ATOM 582 O O . ARG A 1 71 ? -9.299 6.776 -0.950 1.00 87.56 71 ARG A O 1
ATOM 589 N N . TYR A 1 72 ? -11.364 6.266 -1.697 1.00 89.25 72 TYR A N 1
ATOM 590 C CA . TYR A 1 72 ? -12.003 6.145 -0.396 1.00 89.25 72 TYR A CA 1
ATOM 591 C C . TYR A 1 72 ? -11.908 4.698 0.068 1.00 89.25 72 TYR A C 1
ATOM 593 O O . TYR A 1 72 ? -12.212 3.791 -0.705 1.00 89.25 72 TYR A O 1
ATOM 601 N N . TYR A 1 73 ? -11.506 4.482 1.315 1.00 90.75 73 TYR A N 1
ATOM 602 C CA . TYR A 1 73 ? -11.431 3.157 1.916 1.00 90.75 73 TYR A CA 1
ATOM 603 C C . TYR A 1 73 ? -12.517 3.027 2.975 1.00 90.75 73 TYR A C 1
ATOM 605 O O . TYR A 1 73 ? -12.530 3.774 3.941 1.00 90.75 73 TYR A O 1
ATOM 613 N N . ASN A 1 74 ? -13.430 2.085 2.780 1.00 91.06 74 ASN A N 1
ATOM 614 C CA . ASN A 1 74 ? -14.407 1.679 3.772 1.00 91.06 74 ASN A CA 1
ATOM 615 C C . ASN A 1 74 ? -13.865 0.440 4.487 1.00 91.06 74 ASN A C 1
ATOM 617 O O . ASN A 1 74 ? -13.842 -0.646 3.902 1.00 91.06 74 ASN A O 1
ATOM 621 N N . VAL A 1 75 ? -13.409 0.618 5.723 1.00 91.94 75 VAL A N 1
ATOM 622 C CA . VAL A 1 75 ? -12.994 -0.488 6.585 1.00 91.94 75 VAL A CA 1
ATOM 623 C C . VAL A 1 75 ? -14.118 -0.775 7.561 1.00 91.94 75 VAL A C 1
ATOM 625 O O . VAL A 1 75 ? -14.666 0.141 8.175 1.00 91.94 75 VAL A O 1
ATOM 628 N N . THR A 1 76 ? -14.458 -2.050 7.709 1.00 92.56 76 THR A N 1
ATOM 629 C CA . THR A 1 76 ? -15.436 -2.504 8.693 1.00 92.56 76 THR A CA 1
ATOM 630 C C . THR A 1 76 ? -14.831 -3.571 9.587 1.00 92.56 76 THR A C 1
ATOM 632 O O . THR A 1 76 ? -14.000 -4.358 9.141 1.00 92.56 76 THR A O 1
ATOM 635 N N . VAL A 1 77 ? -15.264 -3.594 10.844 1.00 93.69 77 VAL A N 1
ATOM 636 C CA . VAL A 1 77 ? -15.012 -4.686 11.784 1.00 93.69 77 VAL A CA 1
ATOM 637 C C . VAL A 1 77 ? -16.371 -5.242 12.189 1.00 93.69 77 VAL A C 1
ATOM 639 O O . VAL A 1 77 ? -17.230 -4.491 12.656 1.00 93.69 77 VAL A O 1
ATOM 642 N N . ASN A 1 78 ? -16.607 -6.533 11.953 1.00 93.88 78 ASN A N 1
ATOM 643 C CA . ASN A 1 78 ? -17.907 -7.181 12.186 1.00 93.88 78 ASN A CA 1
ATOM 644 C C . ASN A 1 78 ? -19.081 -6.414 11.536 1.00 93.88 78 ASN A C 1
ATOM 646 O O . ASN A 1 78 ? -20.126 -6.201 12.153 1.00 93.88 78 ASN A O 1
ATOM 650 N N . ASN A 1 79 ? -18.902 -5.973 10.284 1.00 90.62 79 ASN A N 1
ATOM 651 C CA . ASN A 1 79 ? -19.855 -5.169 9.499 1.00 90.62 79 ASN A CA 1
ATOM 652 C C . ASN A 1 79 ? -20.153 -3.758 10.041 1.00 90.62 79 ASN A C 1
ATOM 654 O O . ASN A 1 79 ? -21.008 -3.063 9.489 1.00 90.62 79 ASN A O 1
ATOM 658 N N . LYS A 1 80 ? -19.467 -3.301 11.095 1.00 90.12 80 LYS A N 1
ATOM 659 C CA . LYS A 1 80 ? -19.543 -1.913 11.567 1.00 90.12 80 LYS A CA 1
ATOM 660 C C . LYS A 1 80 ? -18.401 -1.123 10.950 1.00 90.12 80 LYS A C 1
ATOM 662 O O . LYS A 1 80 ? -17.243 -1.518 11.073 1.00 90.12 80 LYS A O 1
ATOM 667 N N . GLN A 1 81 ? -18.720 -0.025 10.274 1.00 88.75 81 GLN A N 1
ATOM 668 C CA . GLN A 1 81 ? -17.702 0.844 9.698 1.00 88.75 81 GLN A CA 1
ATOM 669 C C . GLN A 1 81 ? -16.846 1.472 10.801 1.00 88.75 81 GLN A C 1
ATOM 671 O O . GLN A 1 81 ? -17.371 1.896 11.827 1.00 88.75 81 GLN A O 1
ATOM 676 N N . VAL A 1 82 ? -15.537 1.533 10.570 1.00 90.06 82 VAL A N 1
ATOM 677 C CA . VAL A 1 82 ? -14.576 2.213 11.442 1.00 90.06 82 VAL A CA 1
ATOM 678 C C . VAL A 1 82 ? -13.982 3.398 10.702 1.00 90.06 82 VAL A C 1
ATOM 680 O O . VAL A 1 82 ? -13.740 3.328 9.492 1.00 90.06 82 VAL A O 1
ATOM 683 N N . ALA A 1 83 ? -13.736 4.500 11.410 1.00 89.00 83 ALA A N 1
ATOM 684 C CA . ALA A 1 83 ? -13.047 5.615 10.784 1.00 89.00 83 ALA A CA 1
ATOM 685 C C . ALA A 1 83 ? -11.579 5.235 10.554 1.00 89.00 83 ALA A C 1
ATOM 687 O O . ALA A 1 83 ? -10.868 4.886 11.497 1.00 89.00 83 ALA A O 1
ATOM 688 N N . VAL A 1 84 ? -11.120 5.312 9.303 1.00 90.31 84 VAL A N 1
ATOM 689 C CA . VAL A 1 84 ? -9.713 5.092 8.966 1.00 90.31 84 VAL A CA 1
ATOM 690 C C . VAL A 1 84 ? -9.067 6.369 8.482 1.00 90.31 84 VAL A C 1
ATOM 692 O O . VAL A 1 84 ? -9.630 7.111 7.680 1.00 90.31 84 VAL A O 1
ATOM 695 N N . SER A 1 85 ? -7.840 6.593 8.927 1.00 91.12 85 SER A N 1
ATOM 696 C CA . SER A 1 85 ? -6.912 7.489 8.242 1.00 91.12 85 SER A CA 1
ATOM 697 C C . SER A 1 85 ? -6.097 6.669 7.257 1.00 91.12 85 SER A C 1
ATOM 699 O O . SER A 1 85 ? -5.793 5.509 7.525 1.00 91.12 85 SER A O 1
ATOM 701 N N . TYR A 1 86 ? -5.717 7.235 6.120 1.00 91.12 86 TYR A N 1
ATOM 702 C CA . TYR A 1 86 ? -4.874 6.529 5.168 1.00 91.12 86 TYR A CA 1
ATOM 703 C C . TYR A 1 86 ? -3.884 7.438 4.451 1.00 91.12 86 TYR A C 1
ATOM 705 O O . TYR A 1 86 ? -4.144 8.604 4.156 1.00 91.12 86 TYR A O 1
ATOM 713 N N . ILE A 1 87 ? -2.726 6.859 4.146 1.00 91.56 87 ILE A N 1
ATOM 714 C CA . ILE A 1 87 ? -1.622 7.496 3.435 1.00 91.56 87 ILE A CA 1
ATOM 715 C C . ILE A 1 87 ? -1.409 6.713 2.149 1.00 91.56 87 ILE A C 1
ATOM 717 O O . ILE A 1 87 ? -0.971 5.565 2.182 1.00 91.56 87 ILE A O 1
ATOM 721 N N . SER A 1 88 ? -1.722 7.327 1.012 1.00 91.19 88 SER A N 1
ATOM 722 C CA . SER A 1 88 ? -1.499 6.744 -0.311 1.00 91.19 88 SER A CA 1
ATOM 723 C C . SER A 1 88 ? -0.246 7.336 -0.935 1.00 91.19 88 SER A C 1
ATOM 725 O O . SER A 1 88 ? -0.157 8.543 -1.136 1.00 91.19 88 SER A O 1
ATOM 727 N N . THR A 1 89 ? 0.719 6.486 -1.264 1.00 90.88 89 THR A N 1
ATOM 728 C CA . THR A 1 89 ? 1.979 6.871 -1.900 1.00 90.88 89 THR A CA 1
ATOM 729 C C . THR A 1 89 ? 2.0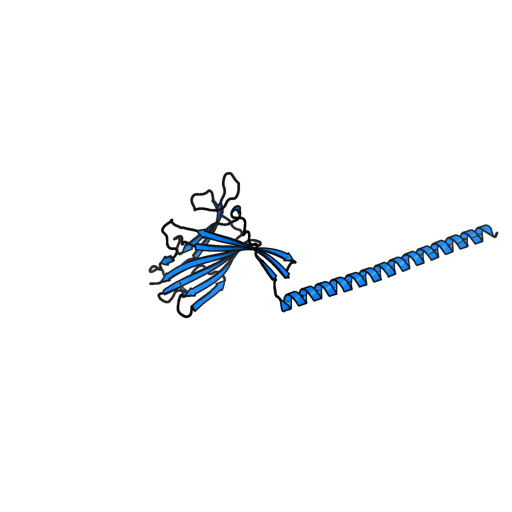22 6.309 -3.310 1.00 90.88 89 THR A C 1
ATOM 731 O O . THR A 1 89 ? 2.135 5.100 -3.505 1.00 90.88 89 THR A O 1
ATOM 734 N N . HIS A 1 90 ? 1.956 7.188 -4.304 1.00 89.88 90 HIS A N 1
ATOM 735 C CA . HIS A 1 90 ? 2.173 6.834 -5.700 1.00 89.88 90 HIS A CA 1
ATOM 736 C C . HIS A 1 90 ? 3.675 6.855 -6.000 1.00 89.88 90 HIS A C 1
ATOM 738 O O . HIS A 1 90 ? 4.284 7.924 -5.994 1.00 89.88 90 HIS A O 1
ATOM 744 N N . LYS A 1 91 ? 4.261 5.679 -6.236 1.00 88.06 91 LYS A N 1
ATOM 745 C CA . LYS A 1 91 ? 5.696 5.464 -6.466 1.00 88.06 91 LYS A CA 1
ATOM 746 C C . LYS A 1 91 ? 5.962 5.334 -7.967 1.00 88.06 91 LYS A C 1
ATOM 748 O O . LYS A 1 91 ? 5.795 4.260 -8.542 1.00 88.06 91 LYS A O 1
ATOM 753 N N . ILE A 1 92 ? 6.363 6.426 -8.616 1.00 88.12 92 ILE A N 1
ATOM 754 C CA . ILE A 1 92 ? 6.697 6.443 -10.046 1.00 88.12 92 ILE A CA 1
ATOM 755 C C . ILE A 1 92 ? 8.204 6.196 -10.205 1.00 88.12 92 ILE A C 1
ATOM 757 O O . ILE A 1 92 ? 8.994 7.078 -9.865 1.00 88.12 92 ILE A O 1
ATOM 761 N N . PRO A 1 93 ? 8.647 5.048 -10.740 1.00 86.88 93 PRO A N 1
ATOM 762 C CA . PRO A 1 93 ? 10.069 4.824 -10.976 1.00 86.88 93 PRO A CA 1
ATOM 763 C C . PRO A 1 93 ? 10.557 5.714 -12.132 1.00 86.88 93 PRO A C 1
ATOM 765 O O . PRO A 1 93 ? 10.172 5.497 -13.279 1.00 86.88 93 PRO A O 1
ATOM 768 N N . ILE A 1 94 ? 11.416 6.702 -11.848 1.00 86.06 94 ILE A N 1
ATOM 769 C CA . ILE A 1 94 ? 12.084 7.510 -12.891 1.00 86.06 94 ILE A CA 1
ATOM 770 C C . ILE A 1 94 ? 13.203 6.682 -13.521 1.00 86.06 94 ILE A C 1
ATOM 772 O O . ILE A 1 94 ? 13.304 6.563 -14.740 1.00 86.06 94 ILE A O 1
ATOM 776 N N . ILE A 1 95 ? 14.045 6.097 -12.667 1.00 83.38 95 ILE A N 1
ATOM 777 C CA . ILE A 1 95 ? 15.072 5.137 -13.061 1.00 83.38 95 ILE A CA 1
ATOM 778 C C . ILE A 1 95 ? 14.708 3.831 -12.361 1.00 83.38 95 ILE A C 1
ATOM 780 O O . ILE A 1 95 ? 14.807 3.776 -11.129 1.00 83.38 95 ILE A O 1
ATOM 784 N N . PRO A 1 96 ? 14.284 2.789 -13.104 1.00 79.56 96 PRO A N 1
ATOM 785 C CA . PRO A 1 96 ? 13.896 1.517 -12.515 1.00 79.56 96 PRO A CA 1
ATOM 786 C C . PRO A 1 96 ? 14.933 1.028 -11.503 1.00 79.56 96 PRO A C 1
ATOM 788 O O . PRO A 1 96 ? 16.133 1.058 -11.769 1.00 79.56 96 PRO A O 1
ATOM 791 N N . PHE A 1 97 ? 14.457 0.590 -10.338 1.00 78.44 97 PHE A N 1
ATOM 792 C CA . PHE A 1 97 ? 15.261 0.071 -9.225 1.00 78.44 97 PHE A CA 1
ATOM 793 C C . PHE A 1 97 ? 16.201 1.070 -8.531 1.00 78.44 97 PHE A C 1
ATOM 795 O O . PHE A 1 97 ? 16.738 0.708 -7.487 1.00 78.44 97 PHE A O 1
ATOM 802 N N . LEU A 1 98 ? 16.391 2.293 -9.035 1.00 82.38 98 LEU A N 1
ATOM 803 C CA . LEU A 1 98 ? 17.353 3.253 -8.481 1.00 82.38 98 LEU A CA 1
ATOM 804 C C . LEU A 1 98 ? 16.694 4.508 -7.913 1.00 82.38 98 LEU A C 1
ATOM 806 O O . LEU A 1 98 ? 17.060 4.927 -6.821 1.00 82.38 98 LEU A O 1
ATOM 810 N N . VAL A 1 99 ? 15.742 5.097 -8.640 1.00 84.69 99 VAL A N 1
ATOM 811 C CA . VAL A 1 99 ? 15.127 6.380 -8.276 1.00 84.69 99 VAL A CA 1
ATOM 812 C C . VAL A 1 99 ? 13.618 6.302 -8.445 1.00 84.69 99 VAL A C 1
ATOM 814 O O . VAL A 1 99 ? 13.124 6.122 -9.563 1.00 84.69 99 VAL A O 1
ATOM 817 N N . ASN A 1 100 ? 12.900 6.501 -7.346 1.00 86.50 100 ASN A N 1
ATOM 818 C CA . ASN A 1 100 ? 11.452 6.640 -7.318 1.00 86.50 100 ASN A CA 1
ATOM 819 C C . ASN A 1 100 ? 11.074 8.096 -7.069 1.00 86.50 100 ASN A C 1
ATOM 821 O O . ASN A 1 100 ? 11.680 8.782 -6.248 1.00 86.50 100 ASN A O 1
ATOM 825 N N . PHE A 1 101 ? 10.043 8.550 -7.767 1.00 87.81 101 PHE A N 1
ATOM 826 C CA . PHE A 1 101 ? 9.350 9.789 -7.482 1.00 87.81 101 PHE A CA 1
ATOM 827 C C . PHE A 1 101 ? 8.035 9.468 -6.790 1.00 87.81 101 PHE A C 1
ATOM 829 O O . PHE A 1 101 ? 7.130 8.875 -7.380 1.00 87.81 101 PHE A O 1
ATOM 836 N N . ASN A 1 102 ? 7.951 9.858 -5.529 1.00 89.44 102 ASN A N 1
ATOM 837 C CA . ASN A 1 102 ? 6.843 9.573 -4.650 1.00 89.44 102 ASN A CA 1
ATOM 838 C C . ASN A 1 102 ? 5.943 10.784 -4.539 1.00 89.44 102 ASN A C 1
ATOM 840 O O . ASN A 1 102 ? 6.380 11.905 -4.289 1.00 89.44 102 ASN A O 1
ATOM 844 N N . SER A 1 103 ? 4.654 10.540 -4.672 1.00 89.38 103 SER A N 1
ATOM 845 C CA . SER A 1 103 ? 3.628 11.545 -4.490 1.00 89.38 103 SER A CA 1
ATOM 846 C C . SER A 1 103 ? 2.654 11.025 -3.445 1.00 89.38 103 SER A C 1
ATOM 848 O O . SER A 1 103 ? 2.120 9.926 -3.593 1.00 89.38 103 SER A O 1
ATOM 850 N N . VAL A 1 104 ? 2.503 11.773 -2.354 1.00 89.31 104 VAL A N 1
ATOM 851 C CA . VAL A 1 104 ? 1.753 11.339 -1.172 1.00 89.31 104 VAL A 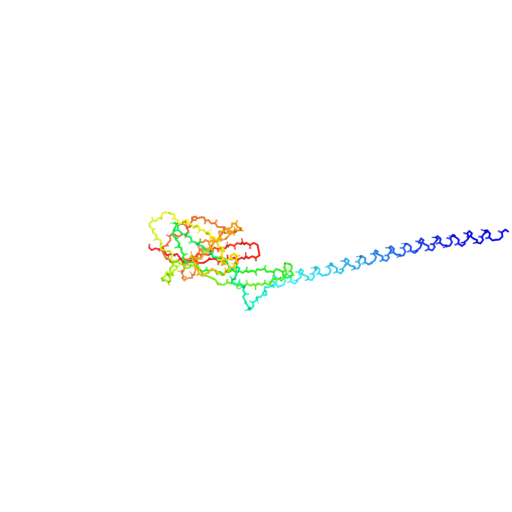CA 1
ATOM 852 C C . VAL A 1 104 ? 0.409 12.056 -1.129 1.00 89.31 104 VAL A C 1
ATOM 854 O O . VAL A 1 104 ? 0.333 13.261 -1.374 1.00 89.31 104 VAL A O 1
ATOM 857 N N . TYR A 1 105 ? -0.639 11.304 -0.819 1.00 88.81 105 TYR A N 1
ATOM 858 C CA . TYR A 1 105 ? -1.971 11.796 -0.495 1.00 88.81 105 TYR A CA 1
ATOM 859 C C . TYR A 1 105 ? -2.359 11.298 0.898 1.00 88.81 105 TYR A C 1
ATOM 861 O O . TYR A 1 105 ? -2.182 10.118 1.208 1.00 88.81 105 TYR A O 1
ATOM 869 N N . LEU A 1 106 ? -2.886 12.202 1.718 1.00 87.81 106 LEU A N 1
ATOM 870 C CA . LEU A 1 106 ? -3.427 11.914 3.041 1.00 87.81 106 LEU A CA 1
ATOM 871 C C . LEU A 1 106 ? -4.943 12.036 2.949 1.00 87.81 106 LEU A C 1
ATOM 873 O O . LEU A 1 106 ? -5.437 13.064 2.493 1.00 87.81 106 LEU A O 1
ATOM 877 N N . GLY A 1 107 ? -5.662 11.009 3.380 1.00 86.12 107 GLY A N 1
ATOM 878 C CA . GLY A 1 107 ? -7.117 11.027 3.414 1.00 86.12 107 GLY A CA 1
ATOM 879 C C . GLY A 1 107 ? -7.656 10.316 4.642 1.00 86.12 107 GLY A C 1
ATOM 880 O O . GLY A 1 107 ? -6.917 9.684 5.400 1.00 86.12 107 GLY A O 1
ATOM 881 N N . SER A 1 108 ? -8.962 10.423 4.833 1.00 86.62 108 SER A N 1
ATOM 882 C CA . SER A 1 108 ? -9.685 9.689 5.861 1.00 86.62 108 SER A CA 1
ATOM 883 C C . SER A 1 108 ? -11.038 9.226 5.334 1.00 86.62 108 SER A C 1
ATOM 885 O O . SER A 1 108 ? -11.558 9.744 4.342 1.00 86.62 108 SER A O 1
ATOM 887 N N . SER A 1 109 ? -11.593 8.198 5.962 1.00 83.38 109 SER A N 1
ATOM 888 C CA . SER A 1 109 ? -12.996 7.834 5.823 1.00 83.38 109 SER A CA 1
ATOM 889 C C . SER A 1 109 ? -13.663 8.076 7.166 1.00 83.38 109 SER A C 1
ATOM 891 O O . SER A 1 109 ? -13.343 7.405 8.144 1.00 83.38 109 SER A O 1
ATOM 893 N N . LEU A 1 110 ? -14.569 9.040 7.227 1.00 72.31 110 LEU A N 1
ATOM 894 C CA . LEU A 1 110 ? -15.360 9.293 8.426 1.00 72.31 110 LEU A CA 1
ATOM 895 C C . LEU A 1 110 ? -16.702 8.566 8.301 1.00 72.31 110 LEU A C 1
ATOM 897 O O . LEU A 1 110 ? -17.261 8.489 7.202 1.00 72.31 110 LEU A O 1
ATOM 901 N N . VAL A 1 111 ? -17.175 8.013 9.419 1.00 62.19 111 VAL A N 1
ATOM 902 C CA . VAL A 1 111 ? -18.511 7.407 9.555 1.00 62.19 111 VAL A CA 1
ATOM 903 C C . VAL A 1 111 ? -19.546 8.501 9.834 1.00 62.19 111 VAL A C 1
ATOM 905 O O . VAL A 1 111 ? -20.627 8.488 9.251 1.00 62.19 111 VAL A O 1
ATOM 908 N N . ASP A 1 112 ? -19.166 9.484 10.658 1.00 63.44 112 ASP A N 1
ATOM 909 C CA . ASP A 1 112 ? -19.920 10.692 11.004 1.00 63.44 112 ASP A CA 1
ATOM 910 C C . ASP A 1 112 ? -18.932 11.809 11.418 1.00 63.44 112 ASP A C 1
ATOM 912 O O . ASP A 1 112 ? -17.807 11.506 11.821 1.00 63.44 112 ASP A O 1
ATOM 916 N N . GLU A 1 113 ? -19.311 13.092 11.347 1.00 58.16 113 GLU A N 1
ATOM 917 C CA . GLU A 1 113 ? -18.414 14.229 11.680 1.00 58.16 113 GLU A CA 1
ATOM 918 C C . GLU A 1 113 ? -17.933 14.216 13.147 1.00 58.16 113 GLU A C 1
ATOM 920 O O . GLU A 1 113 ? -16.943 14.866 13.481 1.00 58.16 113 GLU A O 1
ATOM 925 N N . ASN A 1 114 ? -18.607 13.447 14.010 1.00 55.59 114 ASN A N 1
ATOM 926 C CA . ASN A 1 114 ? -18.319 13.323 15.440 1.00 55.59 114 ASN A CA 1
ATOM 927 C C . ASN A 1 114 ? -17.657 11.992 15.842 1.00 55.59 114 ASN A C 1
ATOM 929 O O . ASN A 1 114 ? -17.402 11.788 17.031 1.00 55.59 114 ASN A O 1
ATOM 933 N N . ASP A 1 115 ? -17.413 11.070 14.905 1.00 63.62 115 ASP A N 1
ATOM 934 C CA . ASP A 1 115 ? -16.865 9.753 15.238 1.00 63.62 115 ASP A CA 1
ATOM 935 C C . ASP A 1 115 ? -15.335 9.813 15.388 1.00 63.62 115 ASP A C 1
ATOM 937 O O . ASP A 1 115 ? -14.602 10.153 14.457 1.00 63.62 115 ASP A O 1
ATOM 941 N N . VAL A 1 116 ? -14.854 9.502 16.594 1.00 55.31 116 VAL A N 1
ATOM 942 C CA . VAL A 1 116 ? -13.460 9.703 17.029 1.00 55.31 116 VAL A CA 1
ATOM 943 C C . VAL A 1 116 ? -12.518 8.568 16.596 1.00 55.31 116 VAL A C 1
ATOM 945 O O . VAL A 1 116 ? -11.336 8.578 16.939 1.00 55.31 116 VAL A O 1
ATOM 948 N N . GLY A 1 117 ? -13.006 7.613 15.798 1.00 67.06 117 GLY A N 1
ATOM 949 C CA . GLY A 1 117 ? -12.160 6.710 15.011 1.00 67.06 117 GLY A CA 1
ATOM 950 C C . GLY A 1 117 ? -11.534 5.534 15.758 1.00 67.06 117 GLY A C 1
ATOM 951 O O . GLY A 1 117 ? -10.483 5.032 15.346 1.00 67.06 117 GLY A O 1
ATOM 952 N N . SER A 1 118 ? -12.202 5.070 16.817 1.00 83.06 118 SER A N 1
ATOM 953 C CA . SER A 1 118 ? -11.882 3.819 17.510 1.00 83.06 118 SER A CA 1
ATOM 954 C C . SER A 1 118 ? -13.006 2.796 17.339 1.00 83.06 118 SER A C 1
ATOM 956 O O . SER A 1 118 ? -14.177 3.111 17.539 1.00 83.06 118 SER A O 1
ATOM 958 N N . TYR A 1 119 ? -12.657 1.545 17.032 1.00 89.50 119 TYR A N 1
ATOM 959 C CA . TYR A 1 119 ? -13.570 0.417 17.218 1.00 89.50 119 TYR A CA 1
ATOM 960 C C . TYR A 1 119 ? -13.505 -0.059 18.665 1.00 89.50 119 TYR A C 1
ATOM 962 O O . TYR A 1 119 ? -12.422 -0.361 19.164 1.00 89.50 119 TYR A O 1
ATOM 970 N N . TYR A 1 120 ? -14.653 -0.182 19.320 1.00 90.69 120 TYR A N 1
ATOM 971 C CA . TYR A 1 120 ? -14.742 -0.724 20.671 1.00 90.69 120 TYR A CA 1
ATOM 972 C C . TYR A 1 120 ? -15.080 -2.211 20.609 1.00 90.69 120 TYR A C 1
ATOM 974 O O . TYR A 1 120 ? -16.101 -2.593 20.034 1.00 90.69 120 TYR A O 1
ATOM 982 N N . ALA A 1 121 ? -14.216 -3.036 21.200 1.00 88.06 121 ALA A N 1
ATOM 983 C CA . ALA A 1 121 ? -14.449 -4.458 21.394 1.00 88.06 121 ALA A CA 1
ATOM 984 C C . ALA A 1 121 ? -15.794 -4.693 22.087 1.00 88.06 121 ALA A C 1
ATOM 986 O O . ALA A 1 121 ? -16.135 -4.019 23.062 1.00 88.06 121 ALA A O 1
ATOM 987 N N . ASP A 1 122 ? -16.535 -5.672 21.589 1.00 88.12 122 ASP A N 1
ATOM 988 C CA . ASP A 1 122 ? -17.722 -6.224 22.227 1.00 88.12 122 ASP A CA 1
ATOM 989 C C . ASP A 1 122 ? -17.426 -7.659 22.698 1.00 88.12 122 ASP A C 1
ATOM 991 O O . ASP A 1 122 ? -16.308 -8.151 22.571 1.00 88.12 122 ASP A O 1
ATOM 995 N N . ASP A 1 123 ? -18.409 -8.368 23.254 1.00 87.06 123 ASP A N 1
ATOM 996 C CA . ASP A 1 123 ? -18.230 -9.763 23.695 1.00 87.06 123 ASP A CA 1
ATOM 997 C C . ASP A 1 123 ? -18.104 -10.763 22.515 1.00 87.06 123 ASP A C 1
ATOM 999 O O . ASP A 1 123 ? -18.342 -11.969 22.666 1.00 87.06 123 ASP A O 1
ATOM 1003 N N . SER A 1 124 ? -17.766 -10.278 21.315 1.00 88.75 124 SER A N 1
ATOM 1004 C CA . SER A 1 124 ? -17.585 -11.101 20.123 1.00 88.75 124 SER A CA 1
ATOM 1005 C C . SER A 1 124 ? -16.371 -12.012 20.258 1.00 88.75 124 SER A C 1
ATOM 1007 O O . SER A 1 124 ? -15.332 -11.661 20.815 1.00 88.75 124 SER A O 1
ATOM 1009 N N . LYS A 1 125 ? -16.500 -13.214 19.693 1.00 91.75 125 LYS A N 1
ATOM 1010 C CA . LYS A 1 125 ? -15.407 -14.197 19.630 1.00 91.75 125 LYS A CA 1
ATOM 1011 C C . LYS A 1 125 ? -14.459 -13.963 18.457 1.00 91.75 125 LYS A C 1
ATOM 1013 O O . LYS A 1 125 ? -13.363 -14.509 18.461 1.00 91.75 125 LYS A O 1
ATOM 1018 N N . GLU A 1 126 ? -14.911 -13.195 17.476 1.00 95.12 126 GLU A N 1
ATOM 1019 C CA . GLU A 1 126 ? -14.222 -12.904 16.227 1.00 95.12 126 GLU A CA 1
ATOM 1020 C C . GLU A 1 126 ? -14.300 -11.403 15.945 1.00 95.12 126 GLU A C 1
ATOM 1022 O O . GLU A 1 126 ? -15.282 -10.741 16.301 1.00 95.12 126 GLU A O 1
ATOM 1027 N N . TYR A 1 127 ? -13.259 -10.875 15.310 1.00 95.88 127 TYR A N 1
ATOM 1028 C CA . TYR A 1 127 ? -13.210 -9.502 14.817 1.00 95.88 127 TYR A CA 1
ATOM 1029 C C . TYR A 1 127 ? -12.798 -9.550 13.353 1.00 95.88 127 TYR A C 1
ATOM 1031 O O . TYR A 1 127 ? -11.612 -9.512 13.026 1.00 95.88 127 TYR A O 1
ATOM 1039 N N . ILE A 1 128 ? -13.795 -9.671 12.480 1.00 96.31 128 ILE A N 1
ATOM 1040 C CA . ILE A 1 128 ? -13.599 -9.822 11.041 1.00 96.31 128 ILE A CA 1
ATOM 1041 C C . ILE A 1 128 ? -13.416 -8.448 10.408 1.00 96.31 128 ILE A C 1
ATOM 1043 O O . ILE A 1 128 ? -14.340 -7.631 10.434 1.00 96.31 128 ILE A O 1
ATOM 1047 N N . ILE A 1 129 ? -12.240 -8.203 9.833 1.00 94.69 129 ILE A N 1
ATOM 1048 C CA . ILE A 1 129 ? -11.949 -7.003 9.054 1.00 94.69 129 ILE A CA 1
ATOM 1049 C C . ILE A 1 129 ? -12.362 -7.227 7.598 1.00 94.69 129 ILE A C 1
ATOM 1051 O O . ILE A 1 129 ? -11.824 -8.106 6.928 1.00 94.69 129 ILE A O 1
ATOM 1055 N N . ASP A 1 130 ? -13.226 -6.354 7.083 1.00 94.00 130 ASP A N 1
ATOM 1056 C CA . ASP A 1 130 ? -13.451 -6.204 5.642 1.00 94.00 130 ASP A CA 1
ATOM 1057 C C . ASP A 1 130 ? -12.983 -4.822 5.179 1.00 94.00 130 ASP A C 1
ATOM 1059 O O . ASP A 1 130 ? -13.233 -3.808 5.840 1.00 94.00 130 ASP A O 1
ATOM 1063 N N . VAL A 1 131 ? -12.302 -4.779 4.036 1.00 93.62 131 VAL A N 1
ATOM 1064 C CA . VAL A 1 131 ? -11.800 -3.548 3.430 1.00 93.62 131 VAL A CA 1
ATOM 1065 C C . VAL A 1 131 ? -12.309 -3.460 2.007 1.00 93.62 131 VAL A C 1
ATOM 1067 O O . VAL A 1 131 ? -11.970 -4.266 1.145 1.00 93.62 131 VAL A O 1
ATOM 1070 N N . ASN A 1 132 ? -13.073 -2.408 1.749 1.00 92.62 132 ASN A N 1
ATOM 1071 C CA . ASN A 1 132 ? -13.550 -2.071 0.423 1.00 92.62 132 ASN A CA 1
ATOM 1072 C C . ASN A 1 132 ? -13.023 -0.701 0.022 1.00 92.62 132 ASN A C 1
ATOM 1074 O O . ASN A 1 132 ? -12.869 0.197 0.846 1.00 92.62 132 ASN A O 1
ATOM 1078 N N . SER A 1 133 ? -12.790 -0.511 -1.261 1.00 92.75 133 SER A N 1
ATOM 1079 C CA . SER A 1 133 ? -12.244 0.722 -1.810 1.00 92.75 133 SER A CA 1
ATOM 1080 C C . SER A 1 133 ? -13.123 1.242 -2.934 1.00 92.75 133 SER A C 1
ATOM 1082 O O . SER A 1 133 ? -13.744 0.492 -3.690 1.00 92.75 133 SER A O 1
ATOM 1084 N N . TYR A 1 134 ? -13.168 2.562 -3.050 1.00 91.56 134 TYR A N 1
ATOM 1085 C CA . TYR A 1 134 ? -14.081 3.245 -3.947 1.00 91.56 134 TYR A CA 1
ATOM 1086 C C . TYR A 1 134 ? -13.402 4.437 -4.601 1.00 91.56 134 TYR A C 1
ATOM 1088 O O . TYR A 1 134 ? -12.530 5.085 -4.019 1.00 91.56 134 TYR A O 1
ATOM 1096 N N . SER A 1 135 ? -13.824 4.736 -5.820 1.00 90.75 135 SER A N 1
ATOM 1097 C CA . SER A 1 135 ? -13.496 5.976 -6.514 1.00 90.75 135 SER A CA 1
ATOM 1098 C C . SER A 1 135 ? -14.758 6.814 -6.656 1.00 90.75 135 SER A C 1
ATOM 1100 O O . SER A 1 135 ? -15.817 6.281 -6.991 1.00 90.75 135 SER A O 1
ATOM 1102 N N . CYS A 1 136 ? -14.643 8.115 -6.391 1.00 89.00 136 CYS A N 1
ATOM 1103 C CA . CYS A 1 136 ? -15.767 9.040 -6.462 1.00 89.00 136 CYS A CA 1
ATOM 1104 C C . CYS A 1 136 ? -15.829 9.738 -7.812 1.00 89.00 136 CYS A C 1
ATOM 1106 O O . CYS A 1 136 ? -14.798 10.030 -8.422 1.00 89.00 136 CYS A O 1
ATOM 1108 N N . TYR A 1 137 ? -17.049 10.025 -8.258 1.00 87.81 137 TYR A N 1
ATOM 1109 C CA . TYR A 1 137 ? -17.311 10.658 -9.542 1.00 87.81 137 TYR A CA 1
ATOM 1110 C C . TYR A 1 137 ? -18.265 11.845 -9.396 1.00 87.81 137 TYR A C 1
ATOM 1112 O O . TYR A 1 137 ? -19.152 11.865 -8.544 1.00 87.81 137 TYR A O 1
ATOM 1120 N N . TYR A 1 138 ? -18.070 12.844 -10.251 1.00 86.12 138 TYR A N 1
ATOM 1121 C CA . TYR A 1 138 ? -19.023 13.916 -10.506 1.00 86.12 138 TYR A CA 1
ATOM 1122 C C . TYR A 1 138 ? -19.224 14.011 -12.016 1.00 86.12 138 TYR A C 1
ATOM 1124 O O . TYR A 1 138 ? -18.282 14.355 -12.728 1.00 86.12 138 TYR A O 1
ATOM 1132 N N . GLN A 1 139 ? -20.427 13.684 -12.503 1.00 83.19 139 GLN A N 1
ATOM 1133 C CA . GLN A 1 139 ? -20.755 13.707 -13.939 1.00 83.19 139 GLN A CA 1
ATOM 1134 C C . GLN A 1 139 ? -19.696 12.966 -14.787 1.00 83.19 139 GLN A C 1
ATOM 1136 O O . GLN A 1 139 ? -19.116 13.534 -15.707 1.00 83.19 139 GLN A O 1
ATOM 1141 N N . ASP A 1 140 ? -19.384 11.720 -14.407 1.00 84.88 140 ASP A N 1
ATOM 1142 C CA . ASP A 1 140 ? -18.366 10.841 -15.019 1.00 84.88 140 ASP A CA 1
ATOM 1143 C C . ASP A 1 140 ? -16.891 11.254 -14.871 1.00 84.88 140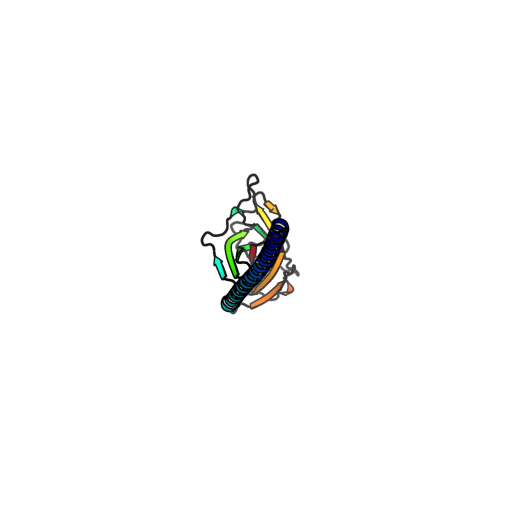 ASP A C 1
ATOM 1145 O O . ASP A 1 140 ? -15.993 10.498 -15.254 1.00 84.88 140 ASP A O 1
ATOM 1149 N N . ILE A 1 141 ? -16.596 12.392 -14.245 1.00 84.06 141 ILE A N 1
ATOM 1150 C CA . ILE A 1 141 ? -15.224 12.811 -13.950 1.00 84.06 141 ILE A CA 1
ATOM 1151 C C . ILE A 1 141 ? -14.834 12.296 -12.567 1.00 84.06 141 ILE A C 1
ATOM 1153 O O . ILE A 1 141 ? -15.520 12.570 -11.581 1.00 84.06 141 ILE A O 1
ATOM 1157 N N . GLN A 1 142 ? -13.720 11.563 -12.483 1.00 85.94 142 GLN A N 1
ATOM 1158 C CA . GLN A 1 142 ? -13.198 11.109 -11.196 1.00 85.94 142 GLN A CA 1
ATOM 1159 C C . GLN A 1 142 ? -12.781 12.317 -10.344 1.00 85.94 142 GLN A C 1
ATOM 1161 O O . GLN A 1 142 ? -12.043 13.195 -10.798 1.00 85.94 142 GLN A O 1
ATOM 1166 N N . THR A 1 143 ? -13.260 12.353 -9.107 1.00 85.31 143 THR A N 1
ATOM 1167 C CA . THR A 1 143 ? -13.019 13.423 -8.140 1.00 85.31 143 THR A CA 1
ATOM 1168 C C . THR A 1 143 ? -12.561 12.840 -6.808 1.00 85.31 143 THR A C 1
ATOM 1170 O O . THR A 1 143 ? -12.693 11.645 -6.545 1.00 85.31 143 THR A O 1
ATOM 1173 N N . GLU A 1 144 ? -12.039 13.707 -5.947 1.00 83.75 144 GLU A N 1
ATOM 1174 C CA . GLU A 1 144 ? -11.794 13.374 -4.551 1.00 83.75 144 GLU A CA 1
ATOM 1175 C C . GLU A 1 144 ? -13.096 12.960 -3.854 1.00 83.75 144 GLU A C 1
ATOM 1177 O O . GLU A 1 144 ? -14.149 13.592 -4.026 1.00 83.75 144 GLU A O 1
ATOM 1182 N N . CYS A 1 145 ? -12.993 11.905 -3.052 1.00 80.00 145 CYS A N 1
ATOM 1183 C CA . CYS A 1 145 ? -14.046 11.469 -2.156 1.00 80.00 145 CYS A CA 1
ATOM 1184 C C . CYS A 1 145 ? -14.043 12.330 -0.895 1.00 80.00 145 CYS A C 1
ATOM 1186 O O . CYS A 1 145 ? -13.146 12.221 -0.067 1.00 80.00 145 CYS A O 1
ATOM 1188 N N . LYS A 1 146 ? -15.062 13.170 -0.745 1.00 74.00 146 LYS A N 1
ATOM 1189 C CA . LYS A 1 146 ? -15.297 13.977 0.454 1.00 74.00 146 LYS A CA 1
ATOM 1190 C C . LYS A 1 146 ? -16.074 13.204 1.515 1.00 74.00 146 LYS A C 1
ATOM 1192 O O . LYS A 1 146 ? -15.798 13.360 2.695 1.00 74.00 146 LYS A O 1
ATOM 1197 N N . ASN A 1 147 ? -17.053 12.395 1.104 1.00 71.12 147 ASN A N 1
ATOM 1198 C CA . ASN A 1 147 ? -17.883 11.583 1.996 1.00 71.12 147 ASN A CA 1
ATOM 1199 C C . ASN A 1 147 ? -18.537 10.411 1.242 1.00 71.12 147 ASN A C 1
ATOM 1201 O O . ASN A 1 147 ? -18.411 10.299 0.024 1.00 71.12 147 ASN A O 1
ATOM 1205 N N . ASN A 1 148 ? -19.261 9.559 1.971 1.00 70.44 148 ASN A N 1
ATOM 1206 C CA . ASN A 1 148 ? -19.997 8.397 1.455 1.00 70.44 148 ASN A CA 1
ATOM 1207 C C . ASN A 1 148 ? -21.308 8.725 0.710 1.00 70.44 148 ASN A C 1
ATOM 1209 O O . ASN A 1 148 ? -22.007 7.805 0.296 1.00 70.44 148 ASN A O 1
ATOM 1213 N N . GLN A 1 149 ? -21.650 10.004 0.522 1.00 74.12 149 GLN A N 1
ATOM 1214 C CA . GLN A 1 149 ? -22.888 10.426 -0.150 1.00 74.12 149 GLN A CA 1
ATOM 1215 C C . GLN A 1 149 ? -22.696 10.680 -1.653 1.00 74.12 149 GLN A C 1
ATOM 1217 O O . GLN A 1 149 ? -23.669 10.884 -2.378 1.00 74.12 149 GLN A O 1
ATOM 1222 N N . GLN A 1 150 ? -21.450 10.705 -2.129 1.00 80.00 150 GLN A N 1
ATOM 1223 C CA . GLN A 1 150 ? -21.132 10.893 -3.544 1.00 80.00 150 GLN A CA 1
ATOM 1224 C C . GLN A 1 150 ? -21.352 9.609 -4.350 1.00 80.00 150 GLN A C 1
ATOM 1226 O O . GLN A 1 150 ? -21.367 8.506 -3.807 1.00 80.00 150 GLN A O 1
ATOM 1231 N N . GLU A 1 151 ? -21.468 9.743 -5.674 1.00 86.19 151 GLU A N 1
ATOM 1232 C CA . GLU A 1 151 ? -21.473 8.583 -6.561 1.00 86.19 151 GLU A CA 1
ATOM 1233 C C . GLU A 1 151 ? -20.123 7.859 -6.462 1.00 86.19 151 GLU A C 1
ATOM 1235 O O . GLU A 1 151 ? -19.075 8.396 -6.837 1.00 86.19 151 GLU A O 1
ATOM 1240 N N . MET A 1 152 ? -20.160 6.634 -5.940 1.00 89.62 152 MET A N 1
ATOM 1241 C CA . MET A 1 152 ? -18.992 5.791 -5.717 1.00 89.62 152 MET A CA 1
ATOM 1242 C C . MET A 1 152 ? -19.029 4.566 -6.619 1.00 89.62 152 MET A C 1
ATOM 1244 O O . MET A 1 152 ? -20.039 3.869 -6.709 1.00 89.62 152 MET A O 1
ATOM 1248 N N . LYS A 1 153 ? -17.888 4.248 -7.232 1.00 91.75 153 LYS A N 1
ATOM 1249 C CA . LYS A 1 153 ? -17.675 2.979 -7.935 1.00 91.75 153 LYS A CA 1
ATOM 1250 C C . LYS A 1 153 ? -16.668 2.154 -7.150 1.00 91.75 153 LYS A C 1
ATOM 1252 O O . LYS A 1 153 ? -15.578 2.639 -6.846 1.00 91.75 153 LYS A O 1
ATOM 1257 N N . LYS A 1 154 ? -17.058 0.927 -6.796 1.00 92.69 154 LYS A N 1
ATOM 1258 C CA . LYS A 1 154 ? -16.192 -0.022 -6.093 1.00 92.69 154 LYS A CA 1
ATOM 1259 C C . LYS A 1 154 ? -15.015 -0.405 -6.988 1.00 92.69 154 LYS A C 1
ATOM 1261 O O . LYS A 1 154 ? -15.208 -0.737 -8.159 1.00 92.69 154 LYS A O 1
ATOM 1266 N N . ASN A 1 155 ? -13.819 -0.368 -6.422 1.00 91.75 155 ASN A N 1
ATOM 1267 C CA . ASN A 1 155 ? -12.607 -0.863 -7.053 1.00 91.75 155 ASN A CA 1
ATOM 1268 C C . ASN A 1 155 ? -12.408 -2.345 -6.690 1.00 91.75 155 ASN A C 1
ATOM 1270 O O . ASN A 1 155 ? -12.852 -2.801 -5.638 1.00 91.75 155 ASN A O 1
ATOM 1274 N N . ASN A 1 156 ? -11.802 -3.104 -7.604 1.00 89.88 156 ASN A N 1
ATOM 1275 C CA . ASN A 1 156 ? -11.570 -4.547 -7.451 1.00 89.88 156 ASN A CA 1
ATOM 1276 C C . ASN A 1 156 ? -10.125 -4.938 -7.822 1.00 89.88 156 ASN A C 1
ATOM 1278 O O . ASN A 1 156 ? -9.852 -6.094 -8.146 1.00 89.88 156 ASN A O 1
ATOM 1282 N N . ASP A 1 157 ? -9.209 -3.971 -7.875 1.00 86.88 157 ASP A N 1
ATOM 1283 C CA . ASP A 1 157 ? -7.814 -4.153 -8.301 1.00 86.88 157 ASP A CA 1
ATOM 1284 C C . ASP A 1 157 ? -6.821 -4.108 -7.127 1.00 86.88 157 ASP A C 1
ATOM 1286 O O . ASP A 1 157 ? -5.604 -4.202 -7.322 1.00 86.88 157 ASP A O 1
ATOM 1290 N N . GLU A 1 158 ? -7.328 -3.982 -5.905 1.00 83.94 158 GLU A N 1
ATOM 1291 C CA . GLU A 1 158 ? -6.555 -3.925 -4.678 1.00 83.94 158 GLU A CA 1
ATOM 1292 C C . GLU A 1 158 ? -6.072 -5.293 -4.232 1.00 83.94 158 GLU A C 1
ATOM 1294 O O . GLU A 1 158 ? -6.779 -6.300 -4.259 1.00 83.94 158 GLU A O 1
ATOM 1299 N N . LYS A 1 159 ? -4.838 -5.301 -3.734 1.00 88.31 159 LYS A N 1
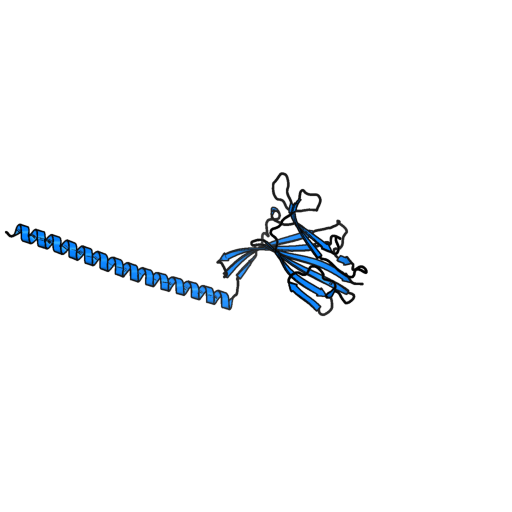ATOM 1300 C CA . LYS A 1 159 ? -4.285 -6.425 -2.991 1.00 88.31 159 LYS A CA 1
ATOM 1301 C C . LYS A 1 159 ? -3.905 -5.952 -1.600 1.00 88.31 159 LYS A C 1
ATOM 1303 O O . LYS A 1 159 ? -2.984 -5.146 -1.459 1.00 88.31 159 LYS A O 1
ATOM 1308 N N . TYR A 1 160 ? -4.603 -6.462 -0.594 1.00 89.00 160 TYR A N 1
ATOM 1309 C CA . TYR A 1 160 ? -4.274 -6.259 0.814 1.00 89.00 160 TYR A CA 1
ATOM 1310 C C . TYR A 1 160 ? -3.184 -7.255 1.195 1.00 89.00 160 TYR A C 1
ATOM 1312 O O . TYR A 1 160 ? -3.394 -8.465 1.154 1.00 89.00 160 TYR A O 1
ATOM 1320 N N . SER A 1 161 ? -1.979 -6.754 1.457 1.00 88.44 161 SER A N 1
ATOM 1321 C CA . SER A 1 161 ? -0.784 -7.600 1.543 1.00 88.44 161 SER A CA 1
ATOM 1322 C C . SER A 1 161 ? -0.231 -7.743 2.950 1.00 88.44 161 SER A C 1
ATOM 1324 O O . SER A 1 161 ? 0.383 -8.763 3.243 1.00 88.44 161 SER A O 1
ATOM 1326 N N . LEU A 1 162 ? -0.401 -6.730 3.800 1.00 95.19 162 LEU A N 1
ATOM 1327 C CA . LEU A 1 162 ? 0.218 -6.690 5.122 1.00 95.19 162 LEU A CA 1
ATOM 1328 C C . LEU A 1 162 ? -0.770 -6.153 6.153 1.00 95.19 162 LEU A C 1
ATOM 1330 O O . LEU A 1 162 ? -1.429 -5.145 5.900 1.00 95.19 162 LEU A O 1
ATOM 1334 N N . LEU A 1 163 ? -0.798 -6.797 7.313 1.00 97.06 163 LEU A N 1
ATOM 1335 C CA . LEU A 1 163 ? -1.480 -6.344 8.514 1.00 97.06 163 LEU A CA 1
ATOM 1336 C C . LEU A 1 163 ? -0.452 -6.233 9.642 1.00 97.06 163 LEU A C 1
ATOM 1338 O O . LEU A 1 163 ? 0.330 -7.157 9.882 1.00 97.06 163 LEU A O 1
ATOM 1342 N N . THR A 1 164 ? -0.467 -5.102 10.339 1.00 97.75 164 THR A N 1
ATOM 1343 C CA . THR A 1 164 ? 0.296 -4.896 11.572 1.00 97.75 164 THR A CA 1
ATOM 1344 C C . THR A 1 164 ? -0.662 -4.489 12.677 1.00 97.75 164 THR A C 1
ATOM 1346 O O . THR A 1 164 ? -1.451 -3.565 12.504 1.00 97.75 164 THR A O 1
ATOM 1349 N N . ILE A 1 165 ? -0.580 -5.159 13.821 1.00 97.56 165 ILE A N 1
ATOM 1350 C CA . ILE A 1 165 ? -1.347 -4.817 15.017 1.00 97.56 165 ILE A CA 1
ATOM 1351 C C . ILE A 1 165 ? -0.340 -4.477 16.108 1.00 97.56 165 ILE A C 1
ATOM 1353 O O . ILE A 1 165 ? 0.495 -5.302 16.485 1.00 97.56 165 ILE A O 1
ATOM 1357 N N . THR A 1 166 ? -0.415 -3.249 16.608 1.00 97.69 166 THR A N 1
ATOM 1358 C CA . THR A 1 166 ? 0.467 -2.742 17.662 1.00 97.69 166 THR A CA 1
ATOM 1359 C C . THR A 1 166 ? -0.361 -2.372 18.875 1.00 97.69 166 THR A C 1
ATOM 1361 O O . THR A 1 166 ? -1.241 -1.525 18.789 1.00 97.69 166 THR A O 1
ATOM 1364 N N . ARG A 1 167 ? -0.068 -2.956 20.030 1.00 97.00 167 ARG A N 1
ATOM 1365 C CA . ARG A 1 167 ? -0.656 -2.531 21.296 1.00 97.00 167 ARG A CA 1
ATOM 1366 C C . ARG A 1 167 ? 0.020 -1.242 21.767 1.00 97.00 167 ARG A C 1
ATOM 1368 O O . ARG A 1 167 ? 1.250 -1.133 21.794 1.00 97.00 167 ARG A O 1
ATOM 1375 N N . ILE A 1 168 ? -0.791 -0.254 22.128 1.00 94.19 168 ILE A N 1
ATOM 1376 C CA . ILE A 1 168 ? -0.346 1.062 22.589 1.00 94.19 168 ILE A CA 1
ATOM 1377 C C . ILE A 1 168 ? 0.006 0.953 24.077 1.00 94.19 168 ILE A C 1
ATOM 1379 O O . ILE A 1 168 ? -0.827 1.125 24.965 1.00 94.19 168 ILE A O 1
ATOM 1383 N N . THR A 1 169 ? 1.260 0.603 24.341 1.00 93.25 169 THR A N 1
ATOM 1384 C CA . THR A 1 169 ? 1.880 0.520 25.672 1.00 93.25 169 THR A CA 1
ATOM 1385 C C . THR A 1 169 ? 3.155 1.362 25.707 1.00 93.25 169 THR A C 1
ATOM 1387 O O . THR A 1 169 ? 3.562 1.927 24.694 1.00 93.25 169 THR A O 1
ATOM 1390 N N . ASN A 1 170 ? 3.810 1.449 26.867 1.00 88.75 170 ASN A N 1
ATOM 1391 C CA . ASN A 1 170 ? 5.145 2.029 26.980 1.00 88.75 170 ASN A CA 1
ATOM 1392 C C . ASN A 1 170 ? 6.142 0.952 27.459 1.00 88.75 170 ASN A C 1
ATOM 1394 O O . ASN A 1 170 ? 6.115 0.617 28.646 1.00 88.75 170 ASN A O 1
ATOM 1398 N N . PRO A 1 171 ? 6.988 0.379 26.577 1.00 91.38 171 PRO A N 1
ATOM 1399 C CA . PRO A 1 171 ? 7.103 0.645 25.135 1.00 91.38 171 PRO A CA 1
ATOM 1400 C C . PRO A 1 171 ? 5.946 0.040 24.320 1.00 91.38 171 PRO A C 1
ATOM 1402 O O . PRO A 1 171 ? 5.248 -0.851 24.806 1.00 91.38 171 PRO A O 1
ATOM 1405 N N . HIS A 1 172 ? 5.752 0.506 23.082 1.00 93.44 172 HIS A N 1
ATOM 1406 C CA . HIS A 1 172 ? 4.786 -0.084 22.146 1.00 93.44 172 HIS A CA 1
ATOM 1407 C C . HIS A 1 172 ? 5.130 -1.553 21.861 1.00 93.44 172 HIS A C 1
ATOM 1409 O O . HIS A 1 172 ? 6.302 -1.899 21.702 1.00 93.44 172 HIS A O 1
ATOM 1415 N N . GLU A 1 173 ? 4.112 -2.408 21.769 1.00 96.62 173 GLU A N 1
ATOM 1416 C CA . GLU A 1 173 ? 4.267 -3.855 21.578 1.00 96.62 173 GLU A CA 1
ATOM 1417 C C . GLU A 1 173 ? 3.619 -4.272 20.249 1.00 96.62 173 GLU A C 1
ATOM 1419 O O . GLU A 1 173 ? 2.403 -4.185 20.093 1.00 96.62 173 GLU A O 1
ATOM 1424 N N . VAL A 1 174 ? 4.413 -4.730 19.276 1.00 97.19 174 VAL A N 1
ATOM 1425 C CA . VAL A 1 174 ? 3.879 -5.314 18.032 1.00 97.19 174 VAL A CA 1
ATOM 1426 C C . VAL A 1 174 ? 3.371 -6.719 18.349 1.00 97.19 174 VAL A C 1
ATOM 1428 O O . VAL A 1 174 ? 4.166 -7.613 18.628 1.00 97.19 174 VAL A O 1
ATOM 1431 N N . VAL A 1 175 ? 2.051 -6.912 18.319 1.00 97.38 175 VAL A N 1
ATOM 1432 C CA . VAL A 1 175 ? 1.414 -8.207 18.625 1.00 97.38 175 VAL A CA 1
ATOM 1433 C C . VAL A 1 175 ? 1.204 -9.057 17.374 1.00 97.38 175 VAL A C 1
ATOM 1435 O O . VAL A 1 175 ? 1.115 -10.279 17.467 1.00 97.38 175 VAL A O 1
ATOM 1438 N N . TYR A 1 176 ? 1.165 -8.425 16.198 1.00 97.88 176 TYR A N 1
ATOM 1439 C CA . TYR A 1 176 ? 1.108 -9.110 14.913 1.00 97.88 176 TYR A CA 1
ATOM 1440 C C . TYR A 1 176 ? 1.778 -8.283 13.816 1.00 97.88 176 TYR A C 1
ATOM 1442 O O . TYR A 1 176 ? 1.558 -7.077 13.728 1.00 97.88 176 TYR A O 1
ATOM 1450 N N . GLN A 1 177 ? 2.551 -8.945 12.957 1.00 97.62 177 GLN A N 1
ATOM 1451 C CA . GLN A 1 177 ? 3.056 -8.386 11.707 1.00 97.62 177 GLN A CA 1
ATOM 1452 C C . GLN A 1 177 ? 3.172 -9.516 10.684 1.00 97.62 177 GLN A C 1
ATOM 1454 O O . GLN A 1 177 ? 3.988 -10.426 10.837 1.00 97.62 177 GLN A O 1
ATOM 1459 N N . GLY A 1 178 ? 2.353 -9.472 9.641 1.00 96.94 178 GLY A N 1
ATOM 1460 C CA . GLY A 1 178 ? 2.304 -10.549 8.661 1.00 96.94 178 GLY A CA 1
ATOM 1461 C C . GLY A 1 178 ? 1.330 -10.273 7.530 1.00 96.94 178 GLY A C 1
ATOM 1462 O O . GLY A 1 178 ? 0.901 -9.139 7.322 1.00 96.94 178 GLY A O 1
ATOM 1463 N N . ASN A 1 179 ? 1.006 -11.324 6.781 1.00 96.75 179 ASN A N 1
ATOM 1464 C CA . ASN A 1 179 ? 0.008 -11.250 5.718 1.00 96.75 179 ASN A CA 1
ATOM 1465 C C . ASN A 1 179 ? -1.350 -10.786 6.270 1.00 96.75 179 ASN A C 1
ATOM 1467 O O . ASN A 1 179 ? -1.633 -10.951 7.453 1.00 96.75 179 ASN A O 1
ATOM 1471 N N . MET A 1 180 ? -2.203 -10.229 5.410 1.00 94.56 180 MET A N 1
ATOM 1472 C CA . MET A 1 180 ? -3.569 -9.892 5.811 1.00 94.56 180 MET A CA 1
ATOM 1473 C C . MET A 1 180 ? -4.294 -11.149 6.316 1.00 94.56 180 MET A C 1
ATOM 1475 O O . MET A 1 180 ? -4.308 -12.173 5.631 1.00 94.56 180 MET A O 1
ATOM 1479 N N . VAL A 1 181 ? -4.886 -11.053 7.504 1.00 95.06 181 VAL A N 1
ATOM 1480 C CA . VAL A 1 181 ? -5.827 -12.038 8.044 1.00 95.06 181 VAL A CA 1
ATOM 1481 C C . VAL A 1 181 ? -7.182 -11.369 8.226 1.00 95.06 181 VAL A C 1
ATOM 1483 O O . VAL A 1 181 ? -7.245 -10.173 8.505 1.00 95.06 181 VAL A O 1
ATOM 1486 N N . GLU A 1 182 ? -8.254 -12.133 8.043 1.00 92.31 182 GLU A N 1
ATOM 1487 C CA . GLU A 1 182 ? -9.618 -11.618 8.188 1.00 92.31 182 GLU A CA 1
ATOM 1488 C C . GLU A 1 182 ? -9.990 -11.454 9.666 1.00 92.31 182 GLU A C 1
ATOM 1490 O O . GLU A 1 182 ? -10.462 -10.392 10.053 1.00 92.31 182 GLU A O 1
ATOM 1495 N N . ASP A 1 183 ? -9.717 -12.461 10.502 1.00 96.81 183 ASP A N 1
ATOM 1496 C CA . ASP A 1 183 ? -9.994 -12.417 11.941 1.00 96.81 183 ASP A CA 1
ATOM 1497 C C . ASP A 1 183 ? -8.768 -11.972 12.749 1.00 96.81 183 ASP A C 1
ATOM 1499 O O . ASP A 1 183 ? -7.720 -12.629 12.742 1.00 96.81 183 ASP A O 1
ATOM 1503 N N . ILE A 1 184 ? -8.914 -10.867 13.484 1.00 96.44 184 ILE A N 1
ATOM 1504 C CA . ILE A 1 184 ? -7.858 -10.322 14.348 1.00 96.44 184 ILE A CA 1
ATOM 1505 C C . ILE A 1 184 ? -8.014 -10.682 15.830 1.00 96.44 184 ILE A C 1
ATOM 1507 O O . ILE A 1 184 ? -7.107 -10.388 16.615 1.00 96.44 184 ILE A O 1
ATOM 1511 N N . ALA A 1 185 ? -9.107 -11.338 16.235 1.00 96.38 185 ALA A N 1
ATOM 1512 C CA . ALA A 1 185 ? -9.353 -11.701 17.634 1.00 96.38 185 ALA A CA 1
ATOM 1513 C C . ALA A 1 185 ? -8.203 -12.470 18.311 1.00 96.38 185 ALA A C 1
ATOM 1515 O O . ALA A 1 185 ? -7.870 -12.128 19.451 1.00 96.38 185 ALA A O 1
ATOM 1516 N N . PRO A 1 186 ? -7.501 -13.411 17.642 1.00 96.81 186 PRO A N 1
ATOM 1517 C CA . PRO A 1 186 ? -6.370 -14.118 18.247 1.00 96.81 186 PRO A CA 1
ATOM 1518 C C . PRO A 1 186 ? -5.219 -13.211 18.711 1.00 96.81 186 PRO A C 1
ATOM 1520 O O . PRO A 1 186 ? -4.426 -13.616 19.563 1.00 96.81 186 PRO A O 1
ATOM 1523 N N . PHE A 1 187 ? -5.112 -11.992 18.174 1.00 96.44 187 PHE A N 1
ATOM 1524 C CA . PHE A 1 187 ? -4.028 -11.050 18.476 1.00 96.44 187 PHE A CA 1
ATOM 1525 C C . PHE A 1 187 ? -4.428 -9.981 19.502 1.00 96.44 187 PHE A C 1
ATOM 1527 O O . PHE A 1 187 ? -3.558 -9.328 20.081 1.00 96.44 187 PHE A O 1
ATOM 1534 N N . ILE A 1 188 ? -5.725 -9.829 19.784 1.00 94.12 188 ILE A N 1
ATOM 1535 C CA . ILE A 1 188 ? -6.277 -8.813 20.692 1.00 94.12 188 ILE A CA 1
ATOM 1536 C C . ILE A 1 188 ? -6.743 -9.483 21.993 1.00 94.12 188 ILE A C 1
ATOM 1538 O O . ILE A 1 188 ? -7.907 -9.456 22.376 1.00 94.12 188 ILE A O 1
ATOM 1542 N N . THR A 1 189 ? -5.809 -10.117 22.702 1.00 92.19 189 THR A N 1
ATOM 1543 C CA . THR A 1 189 ? -6.126 -10.942 23.887 1.00 92.19 189 THR A CA 1
ATOM 1544 C C . THR A 1 189 ? -6.140 -10.170 25.203 1.00 92.19 189 THR A C 1
ATOM 1546 O O . THR A 1 189 ? -6.778 -10.589 26.168 1.00 92.19 189 THR A O 1
ATOM 1549 N N . LYS A 1 190 ? -5.419 -9.047 25.279 1.00 93.94 190 LYS A N 1
ATOM 1550 C CA . LYS A 1 190 ? -5.295 -8.235 26.497 1.00 93.94 190 LYS A CA 1
ATOM 1551 C C . LYS A 1 190 ? -6.152 -6.979 26.390 1.00 93.94 190 LYS A C 1
ATOM 1553 O O . LYS A 1 190 ? -6.244 -6.381 25.320 1.00 93.94 190 LYS A O 1
ATOM 1558 N N . LYS A 1 191 ? -6.668 -6.507 27.522 1.00 94.88 191 LYS A N 1
ATOM 1559 C CA . LYS A 1 191 ? -7.296 -5.185 27.599 1.00 94.88 191 LYS A CA 1
ATOM 1560 C C . LYS A 1 191 ? -6.288 -4.081 27.254 1.00 94.88 191 LYS A C 1
ATOM 1562 O O . LYS A 1 191 ? -5.109 -4.166 27.631 1.00 94.88 191 LYS A O 1
ATOM 1567 N N . GLY A 1 192 ? -6.729 -3.064 26.528 1.00 94.88 192 GLY A N 1
ATOM 1568 C CA . GLY A 1 192 ? -5.932 -1.917 26.104 1.00 94.88 192 GLY A CA 1
ATOM 1569 C C . GLY A 1 192 ? -6.298 -1.409 24.713 1.00 94.88 192 GLY A C 1
ATOM 1570 O O . GLY A 1 192 ? -7.187 -1.935 24.047 1.00 94.88 192 GLY A O 1
ATOM 1571 N N . GLN A 1 193 ? -5.571 -0.382 24.285 1.00 95.69 193 GLN A N 1
ATOM 1572 C CA . GLN A 1 193 ? -5.709 0.214 22.963 1.00 95.69 193 GLN A CA 1
ATOM 1573 C C . GLN A 1 193 ? -4.715 -0.418 21.988 1.00 95.69 193 GLN A C 1
ATOM 1575 O O . GLN A 1 193 ? -3.570 -0.717 22.340 1.00 95.69 193 GLN A O 1
ATOM 1580 N N . TYR A 1 194 ? -5.157 -0.598 20.756 1.00 96.88 194 TYR A N 1
ATOM 1581 C CA . TYR A 1 194 ? -4.417 -1.194 19.661 1.00 96.88 194 TYR A CA 1
ATOM 1582 C C . TYR A 1 194 ? -4.488 -0.271 18.450 1.00 96.88 194 TYR A C 1
ATOM 1584 O O . TYR A 1 194 ? -5.499 0.374 18.195 1.00 96.88 194 TYR A O 1
ATOM 1592 N N . HIS A 1 195 ? -3.402 -0.235 17.698 1.00 96.19 195 HIS A N 1
ATOM 1593 C CA . HIS A 1 195 ? -3.285 0.434 16.421 1.00 96.19 195 HIS A CA 1
ATOM 1594 C C . HIS A 1 195 ? -3.198 -0.627 15.329 1.00 96.19 195 HIS A C 1
ATOM 1596 O O . HIS A 1 195 ? -2.295 -1.473 15.358 1.00 96.19 195 HIS A O 1
ATOM 1602 N N . VAL A 1 196 ? -4.138 -0.592 14.390 1.00 96.50 196 VAL A N 1
ATOM 1603 C CA . VAL A 1 196 ? -4.220 -1.541 13.279 1.00 96.50 196 VAL A CA 1
ATOM 1604 C C . VAL A 1 196 ? -3.800 -0.829 11.996 1.00 96.50 196 VAL A C 1
ATOM 1606 O O . VAL A 1 196 ? -4.438 0.140 11.592 1.00 96.50 196 VAL A O 1
ATOM 1609 N N . GLU A 1 197 ? -2.730 -1.309 11.358 1.00 97.25 197 GLU A N 1
ATOM 1610 C CA . GLU A 1 197 ? -2.246 -0.843 10.053 1.00 97.25 197 GLU A CA 1
ATOM 1611 C C . GLU A 1 197 ? -2.505 -1.921 8.993 1.00 97.25 197 GLU A C 1
ATOM 1613 O O . GLU A 1 197 ? -2.017 -3.046 9.114 1.00 97.25 197 GLU A O 1
ATOM 1618 N N . ILE A 1 198 ? -3.212 -1.565 7.920 1.00 96.38 198 ILE A N 1
ATOM 1619 C CA . ILE A 1 198 ? -3.446 -2.427 6.755 1.00 96.38 198 ILE A CA 1
ATOM 1620 C C . ILE A 1 198 ? -2.763 -1.800 5.542 1.00 96.38 198 ILE A C 1
ATOM 1622 O O . ILE A 1 198 ? -3.001 -0.638 5.215 1.00 96.38 198 ILE A O 1
ATOM 1626 N N . THR A 1 199 ? -1.936 -2.568 4.836 1.00 96.19 199 THR A N 1
ATOM 1627 C CA . THR A 1 199 ? -1.304 -2.126 3.585 1.00 96.19 199 THR A CA 1
ATOM 1628 C C . THR A 1 199 ? -2.034 -2.702 2.377 1.00 96.19 199 THR A C 1
ATOM 1630 O O . THR A 1 199 ? -2.113 -3.922 2.208 1.00 96.19 199 THR A O 1
ATOM 1633 N N . ALA A 1 200 ? -2.504 -1.818 1.503 1.00 93.94 200 ALA A N 1
ATOM 1634 C CA . ALA A 1 200 ? -3.060 -2.133 0.196 1.00 93.94 200 ALA A CA 1
ATOM 1635 C C . ALA A 1 200 ? -2.109 -1.693 -0.922 1.00 93.94 200 ALA A C 1
ATOM 1637 O O . ALA A 1 200 ? -1.457 -0.651 -0.836 1.00 93.94 200 ALA A O 1
ATOM 1638 N N . LYS A 1 201 ? -2.066 -2.457 -2.013 1.00 91.75 201 LYS A N 1
ATOM 1639 C CA . LYS A 1 201 ? -1.326 -2.099 -3.225 1.00 91.75 201 LYS A CA 1
ATOM 1640 C C . LYS A 1 201 ? -2.215 -2.201 -4.455 1.00 91.75 201 LYS A C 1
ATOM 1642 O O . LYS A 1 201 ? -2.879 -3.217 -4.651 1.00 91.75 201 LYS A O 1
ATOM 1647 N N . HIS A 1 202 ? -2.163 -1.182 -5.307 1.00 89.00 202 HIS A N 1
ATOM 1648 C CA . HIS A 1 202 ? -2.806 -1.170 -6.619 1.00 89.00 202 HIS A CA 1
ATOM 1649 C C . HIS A 1 202 ? -1.909 -0.439 -7.627 1.00 89.00 202 HIS A C 1
ATOM 1651 O O . HIS A 1 202 ? -1.562 0.731 -7.465 1.00 89.00 202 HIS A O 1
ATOM 1657 N N . GLY A 1 203 ? -1.456 -1.149 -8.662 1.00 88.38 203 GLY A N 1
ATOM 1658 C CA . GLY A 1 203 ? -0.490 -0.612 -9.625 1.00 88.38 203 GLY A CA 1
ATOM 1659 C C . GLY A 1 203 ? 0.781 -0.064 -8.955 1.00 88.38 203 GLY A C 1
ATOM 1660 O O . GLY A 1 203 ? 1.521 -0.800 -8.298 1.00 88.38 203 GLY A O 1
ATOM 1661 N N . LEU A 1 204 ? 1.029 1.235 -9.148 1.00 88.19 204 LEU A N 1
ATOM 1662 C CA . LEU A 1 204 ? 2.162 1.979 -8.584 1.00 88.19 204 LEU A CA 1
ATOM 1663 C C . LEU A 1 204 ? 1.835 2.676 -7.253 1.00 88.19 204 LEU A C 1
ATOM 1665 O O . LEU A 1 204 ? 2.655 3.434 -6.742 1.00 88.19 204 LEU A O 1
ATOM 1669 N N . VAL A 1 205 ? 0.644 2.461 -6.698 1.00 89.12 205 VAL A N 1
ATOM 1670 C CA . VAL A 1 205 ? 0.208 3.076 -5.444 1.00 89.12 205 VAL A CA 1
ATOM 1671 C C . VAL A 1 205 ? 0.263 2.050 -4.321 1.00 89.12 205 VAL A C 1
ATOM 1673 O O . VAL A 1 205 ? -0.209 0.919 -4.451 1.00 89.12 205 VAL A O 1
ATOM 1676 N N . GLU A 1 206 ? 0.844 2.469 -3.206 1.00 92.62 206 GLU A N 1
ATOM 1677 C CA . GLU A 1 206 ? 0.819 1.764 -1.931 1.00 92.62 206 GLU A CA 1
ATOM 1678 C C . GLU A 1 206 ? 0.054 2.628 -0.935 1.00 92.62 206 GLU A C 1
ATOM 1680 O O . GLU A 1 206 ? 0.417 3.784 -0.715 1.00 92.62 206 GLU A O 1
ATOM 1685 N N . THR A 1 207 ? -1.009 2.084 -0.355 1.00 93.00 207 THR A N 1
ATOM 1686 C CA . THR A 1 207 ? -1.812 2.768 0.652 1.00 93.00 207 THR A CA 1
ATOM 1687 C C . THR A 1 207 ? -1.676 2.057 1.983 1.00 93.00 207 THR A C 1
ATOM 1689 O O . THR A 1 207 ? -1.884 0.850 2.066 1.00 93.00 207 THR A O 1
ATOM 1692 N N . LYS A 1 208 ? -1.380 2.815 3.033 1.00 95.12 208 LYS A N 1
ATOM 1693 C CA . LYS A 1 208 ? -1.470 2.349 4.414 1.00 95.12 208 LYS A CA 1
ATOM 1694 C C . LYS A 1 208 ? -2.713 2.940 5.055 1.00 95.12 208 LYS A C 1
ATOM 1696 O O . LYS A 1 208 ? -2.890 4.152 4.992 1.00 95.12 208 LYS A O 1
ATOM 1701 N N . MET A 1 209 ? -3.568 2.094 5.610 1.00 94.50 209 MET A N 1
ATOM 1702 C CA . MET A 1 209 ? -4.785 2.467 6.331 1.00 94.50 209 MET A CA 1
ATOM 1703 C C . MET A 1 209 ? -4.591 2.191 7.813 1.00 94.50 209 MET A C 1
ATOM 1705 O O . MET A 1 209 ? -3.983 1.185 8.167 1.00 94.50 209 MET A O 1
ATOM 1709 N N . TYR A 1 210 ? -5.133 3.064 8.650 1.00 94.00 210 TYR A N 1
ATOM 1710 C CA . TYR A 1 210 ? -4.911 3.082 10.086 1.00 94.00 210 TYR A CA 1
ATOM 1711 C C . TYR A 1 210 ? -6.222 3.324 10.823 1.00 94.00 210 TYR A C 1
ATOM 1713 O O . TYR A 1 210 ? -6.925 4.286 10.508 1.00 94.00 210 TYR A O 1
ATOM 1721 N N . PHE A 1 211 ? -6.507 2.513 11.837 1.00 94.12 211 PHE A N 1
ATOM 1722 C CA . PHE A 1 211 ? -7.553 2.791 12.824 1.00 94.12 211 PHE A CA 1
ATOM 1723 C C . PHE A 1 211 ? -7.136 2.306 14.211 1.00 94.12 211 PHE A C 1
ATOM 1725 O O . PHE A 1 211 ? -6.214 1.494 14.357 1.00 94.12 211 PHE A O 1
ATOM 1732 N N . ASN A 1 212 ? -7.823 2.818 15.228 1.00 94.31 212 ASN A N 1
ATOM 1733 C CA . ASN A 1 212 ? -7.637 2.389 16.604 1.00 94.31 212 ASN A CA 1
ATOM 1734 C C . ASN A 1 212 ? -8.685 1.337 16.979 1.00 94.31 212 ASN A C 1
ATOM 1736 O O . ASN A 1 212 ? -9.827 1.373 16.524 1.00 94.31 212 ASN A O 1
ATOM 1740 N N . PHE A 1 213 ? -8.290 0.399 17.827 1.00 94.94 213 PHE A N 1
ATOM 1741 C CA . PHE A 1 213 ? -9.147 -0.651 18.358 1.00 94.94 213 PHE A CA 1
ATOM 1742 C C . PHE A 1 213 ? -8.976 -0.700 19.875 1.00 94.94 213 PHE A C 1
ATOM 1744 O O . PHE A 1 213 ? -7.855 -0.765 20.377 1.00 94.94 213 PHE A O 1
ATOM 1751 N N . GLU A 1 214 ? -10.068 -0.690 20.625 1.00 94.94 214 GLU A N 1
ATOM 1752 C CA . GLU A 1 214 ? -10.060 -0.622 22.084 1.00 94.94 214 GLU A CA 1
ATOM 1753 C C . GLU A 1 214 ? -10.704 -1.874 22.673 1.00 94.94 214 GLU A C 1
ATOM 1755 O O . GLU A 1 214 ? -11.885 -2.128 22.461 1.00 94.94 214 GLU A O 1
ATOM 1760 N N . ASN A 1 215 ? -9.922 -2.665 23.411 1.00 93.94 215 ASN A N 1
ATOM 1761 C CA . ASN A 1 215 ? -10.395 -3.859 24.108 1.00 93.94 215 ASN A CA 1
ATOM 1762 C C . ASN A 1 215 ? -10.498 -3.582 25.612 1.00 93.94 215 ASN A C 1
ATOM 1764 O O . ASN A 1 215 ? -9.469 -3.334 26.248 1.00 93.94 215 ASN A O 1
ATOM 1768 N N . TYR A 1 216 ? -11.705 -3.606 26.178 1.00 87.12 216 TYR A N 1
ATOM 1769 C CA . TYR A 1 216 ? -11.973 -3.157 27.551 1.00 87.12 216 TYR A CA 1
ATOM 1770 C C . TYR A 1 216 ? -12.313 -4.244 28.557 1.00 87.12 216 TYR A C 1
ATOM 1772 O O . TYR A 1 216 ? -12.653 -5.393 28.218 1.00 87.12 216 TYR A O 1
#

Sequence (216 aa):
MNKIQEEKTVEQHRKEAFVEYARTTNELKKERKKKQLIMVIIIVLVIVIIKIFFGTIELYNIFGASPSKARYYNVTVNNKQVAVSYISTHKIPIIPFLVNFNSVYLGSSLVDENDVGSYYADDSKEYIIDVNSYSCYYQDIQTECKNNQQEMKKNNDEKYSLLTITRITNPHEVVYQGNMVEDIAPFITKKGQYHVEITAKHGLVETKMYFNFENY

pLDDT: mean 87.59, std 8.71, range [55.31, 97.88]